Protein AF-A0A0W0Z5Z2-F1 (afdb_monomer_lite)

Organism: Legionella spiritensis (NCBI:txid452)

Radius of gyration: 22.14 Å; chains: 1; bounding box: 72×44×56 Å

Structure (mmCIF, N/CA/C/O backbone):
data_AF-A0A0W0Z5Z2-F1
#
_entry.id   AF-A0A0W0Z5Z2-F1
#
loop_
_atom_site.group_PDB
_atom_site.id
_atom_site.type_symbol
_atom_site.label_atom_id
_atom_site.label_alt_id
_atom_site.label_comp_id
_atom_site.label_asym_id
_atom_site.label_entity_id
_atom_site.label_seq_id
_atom_site.pdbx_PDB_ins_code
_atom_site.Cartn_x
_atom_site.Cartn_y
_atom_site.Cartn_z
_atom_site.occupancy
_atom_site.B_iso_or_equiv
_atom_site.auth_seq_id
_atom_site.auth_comp_id
_atom_site.auth_asym_id
_atom_site.auth_atom_id
_atom_site.pdbx_PDB_model_num
ATOM 1 N N . MET A 1 1 ? -42.311 22.779 35.260 1.00 51.25 1 MET A N 1
ATOM 2 C CA . MET A 1 1 ? -41.325 23.337 34.300 1.00 51.25 1 MET A CA 1
ATOM 3 C C . MET A 1 1 ? -39.870 23.034 34.714 1.00 51.25 1 MET A C 1
ATOM 5 O O . MET A 1 1 ? -39.097 23.950 34.944 1.00 51.25 1 MET A O 1
ATOM 9 N N . ARG A 1 2 ? -39.459 21.758 34.828 1.00 47.16 2 ARG A N 1
ATOM 10 C CA . ARG A 1 2 ? -38.057 21.383 35.156 1.00 47.16 2 ARG A CA 1
ATOM 11 C C . ARG A 1 2 ? -37.467 20.258 34.286 1.00 47.16 2 ARG A C 1
ATOM 13 O O . ARG A 1 2 ? -36.314 19.904 34.481 1.00 47.16 2 ARG A O 1
ATOM 20 N N . SER A 1 3 ? -38.206 19.722 33.308 1.00 50.38 3 SER A N 1
ATOM 21 C CA . SER A 1 3 ? -37.726 18.599 32.482 1.00 50.38 3 SER A CA 1
ATOM 22 C C . SER A 1 3 ? -37.096 18.996 31.142 1.00 50.38 3 SER A C 1
ATOM 24 O O . SER A 1 3 ? -36.376 18.187 30.572 1.00 50.38 3 SER A O 1
ATOM 26 N N . LYS A 1 4 ? -37.294 20.228 30.642 1.00 47.16 4 LYS A N 1
ATOM 27 C CA . LYS A 1 4 ? -36.753 20.636 29.328 1.00 47.16 4 LYS A CA 1
ATOM 28 C C . LYS A 1 4 ? -35.254 20.985 29.350 1.00 47.16 4 LYS A C 1
ATOM 30 O O . LYS A 1 4 ? -34.545 20.622 28.425 1.00 47.16 4 LYS A O 1
ATOM 35 N N . PHE A 1 5 ? -34.737 21.548 30.446 1.00 45.00 5 PHE A N 1
ATOM 36 C CA . PHE A 1 5 ? -33.317 21.935 30.557 1.00 45.00 5 PHE A CA 1
ATOM 37 C C . PHE A 1 5 ? -32.334 20.763 30.732 1.00 45.00 5 PHE A C 1
ATOM 39 O O . PHE A 1 5 ? -31.136 20.924 30.513 1.00 45.00 5 PHE A O 1
ATOM 46 N N . PHE A 1 6 ? -32.805 19.576 31.131 1.00 45.12 6 PHE A N 1
ATOM 47 C CA . PHE A 1 6 ? -31.920 18.429 31.380 1.00 45.12 6 PHE A CA 1
ATOM 48 C C . PHE A 1 6 ? -31.675 17.569 30.130 1.00 45.12 6 PHE A C 1
ATOM 50 O O . PHE A 1 6 ? -30.675 16.853 30.057 1.00 45.12 6 PHE A O 1
ATOM 57 N N . VAL A 1 7 ? -32.572 17.644 29.143 1.00 47.78 7 VAL A N 1
ATOM 58 C CA . VAL A 1 7 ? -32.454 16.915 27.871 1.00 47.78 7 VAL A CA 1
ATOM 59 C C . VAL A 1 7 ? -31.472 17.637 26.945 1.00 47.78 7 VAL A C 1
ATOM 61 O O . VAL A 1 7 ? -30.551 17.013 26.429 1.00 47.78 7 VAL A O 1
ATOM 64 N N . GLU A 1 8 ? -31.578 18.9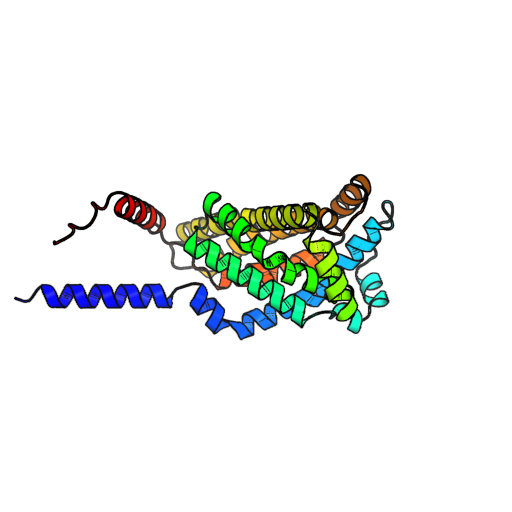62 26.844 1.00 43.50 8 GLU A N 1
ATOM 65 C CA . GLU A 1 8 ? -30.761 19.791 25.944 1.00 43.50 8 GLU A CA 1
ATOM 66 C C . GLU A 1 8 ? -29.258 19.762 26.293 1.00 43.50 8 GLU A C 1
ATOM 68 O O . GLU A 1 8 ? -28.400 19.739 25.409 1.00 43.50 8 GLU A O 1
ATOM 73 N N . ASN A 1 9 ? -28.930 19.631 27.584 1.00 44.56 9 ASN A N 1
ATOM 74 C CA . ASN A 1 9 ? -27.552 19.504 28.074 1.00 44.56 9 ASN A CA 1
ATOM 75 C C . ASN A 1 9 ? -26.955 18.094 27.897 1.00 44.56 9 ASN A C 1
ATOM 77 O O . ASN A 1 9 ? -25.737 17.928 27.951 1.00 44.56 9 ASN A O 1
ATOM 81 N N . LYS A 1 10 ? -27.781 17.052 27.710 1.00 47.09 10 LYS A N 1
ATOM 82 C CA . LYS A 1 10 ? -27.292 15.693 27.413 1.00 47.09 10 LYS A CA 1
ATOM 83 C C . LYS A 1 10 ? -26.980 15.532 25.930 1.00 47.09 10 LYS A C 1
ATOM 85 O O . LYS A 1 10 ? -25.956 14.927 25.615 1.00 47.09 10 LYS A O 1
ATOM 90 N N . THR A 1 11 ? -27.803 16.093 25.046 1.00 48.75 11 THR A N 1
ATOM 91 C CA . THR A 1 11 ? -27.620 15.998 23.589 1.00 48.75 11 THR A CA 1
ATOM 92 C C . THR A 1 11 ? -26.340 16.706 23.143 1.00 48.75 11 THR A C 1
ATOM 94 O O . THR A 1 11 ? -25.473 16.075 22.544 1.00 48.75 11 THR A O 1
ATOM 97 N N . THR A 1 12 ? -26.121 17.946 23.593 1.00 48.25 12 THR A N 1
ATOM 98 C CA . THR A 1 12 ? -24.900 18.724 23.289 1.00 48.25 12 THR A CA 1
ATOM 99 C C . THR A 1 12 ? -23.615 18.100 23.845 1.00 48.25 12 THR A C 1
ATOM 101 O O . THR A 1 12 ? -22.545 18.231 23.247 1.00 48.25 12 THR A O 1
ATOM 104 N N . ARG A 1 13 ? -23.682 17.379 24.975 1.00 45.94 13 ARG A N 1
ATOM 105 C CA . ARG A 1 13 ? -22.528 16.642 25.530 1.00 45.94 13 ARG A CA 1
ATOM 106 C C . ARG A 1 13 ? -22.236 15.355 24.755 1.00 45.94 13 ARG A C 1
ATOM 108 O O . ARG A 1 13 ? -21.067 15.009 24.589 1.00 45.94 13 ARG A O 1
ATOM 115 N N . LYS A 1 14 ? -23.276 14.662 24.275 1.00 47.34 14 LYS A N 1
ATOM 116 C CA . LYS A 1 14 ? -23.151 13.449 23.450 1.00 47.34 14 LYS A CA 1
ATOM 117 C C . LYS A 1 14 ? -22.581 13.790 22.070 1.00 47.34 14 LYS A C 1
ATOM 119 O O . LYS A 1 14 ? -21.623 13.141 21.657 1.00 47.34 14 LYS A O 1
ATOM 124 N N . GLU A 1 15 ? -23.070 14.854 21.431 1.00 48.50 15 GLU A N 1
ATOM 125 C CA . GLU A 1 15 ? -22.566 15.348 20.140 1.00 48.50 15 GLU A CA 1
ATOM 126 C C . GLU A 1 15 ? -21.110 15.810 20.231 1.00 48.50 15 GLU A C 1
ATOM 128 O O . GLU A 1 15 ? -20.282 15.334 19.457 1.00 48.50 15 GLU A O 1
ATOM 133 N N . LYS A 1 16 ? -20.742 16.603 21.251 1.00 45.03 16 LYS A N 1
ATOM 134 C CA . LYS A 1 16 ? -19.328 16.953 21.486 1.00 45.03 16 LYS A CA 1
ATOM 135 C C . LYS A 1 16 ? -18.444 15.723 21.713 1.00 45.03 16 LYS A C 1
ATOM 137 O O . LYS A 1 16 ? -17.316 15.702 21.232 1.00 45.03 16 LYS A O 1
ATOM 142 N N . SER A 1 17 ? -18.938 14.687 22.399 1.00 50.94 17 SER A N 1
ATOM 143 C CA . SER A 1 17 ? -18.170 13.451 22.627 1.00 50.94 17 SER A CA 1
ATOM 144 C C . SER A 1 17 ? -18.013 12.577 21.373 1.00 50.94 17 SER A C 1
ATOM 146 O O . SER A 1 17 ? -16.995 11.900 21.227 1.00 50.94 17 SER A O 1
ATOM 148 N N . LEU A 1 18 ? -18.985 12.615 20.455 1.00 50.50 18 LEU A N 1
ATOM 149 C CA . LEU A 1 18 ? -18.941 11.918 19.164 1.00 50.50 18 LEU A CA 1
ATOM 150 C C . LEU A 1 18 ? -18.010 12.641 18.183 1.00 50.50 18 LEU A C 1
ATOM 152 O O . LEU A 1 18 ? -17.177 12.007 17.531 1.00 50.50 18 LEU A O 1
ATOM 156 N N . GLU A 1 19 ? -18.069 13.972 18.148 1.00 49.91 19 GLU A N 1
ATOM 157 C CA . GLU A 1 19 ? -17.207 14.809 17.309 1.00 49.91 19 GLU A CA 1
ATOM 158 C C . GLU A 1 19 ? -15.729 14.730 17.749 1.00 49.91 19 GLU A C 1
ATOM 160 O O . GLU A 1 19 ? -14.801 14.688 16.929 1.00 49.91 19 GLU A O 1
ATOM 165 N N . GLU A 1 20 ? -15.498 14.617 19.062 1.00 51.03 20 GLU A N 1
ATOM 166 C CA . GLU A 1 20 ? -14.180 14.459 19.683 1.00 51.03 20 GLU A CA 1
ATOM 167 C C . GLU A 1 20 ? -13.545 13.077 19.456 1.00 51.03 20 GLU A C 1
ATOM 169 O O . GLU A 1 20 ? -12.317 12.952 19.486 1.00 51.03 20 GLU A O 1
ATOM 174 N N . GLN A 1 21 ? -14.344 12.058 19.123 1.00 59.47 21 GLN A N 1
ATOM 175 C CA . GLN A 1 21 ? -13.866 10.710 18.793 1.00 59.47 21 GLN A CA 1
ATOM 176 C C . GLN A 1 21 ? -13.749 10.427 17.290 1.00 59.47 21 GLN A C 1
ATOM 178 O O . GLN A 1 21 ? -13.326 9.325 16.920 1.00 59.47 21 GLN A O 1
ATOM 183 N N . SER A 1 22 ? -14.057 11.397 16.423 1.00 70.12 22 SER A N 1
ATOM 184 C CA . SER A 1 22 ? -13.999 11.181 14.977 1.00 70.12 22 SER A CA 1
ATOM 185 C C . SER A 1 22 ? -12.580 10.768 14.520 1.00 70.12 22 SER A C 1
ATOM 187 O O . SER A 1 22 ? -11.583 11.406 14.892 1.00 70.12 22 SER A O 1
ATOM 189 N N . PRO A 1 23 ? -12.442 9.720 13.680 1.00 69.94 23 PRO A N 1
ATOM 190 C CA . PRO A 1 23 ? -11.154 9.305 13.114 1.00 69.94 23 PRO A CA 1
ATOM 191 C C . PRO A 1 23 ? -10.419 10.445 12.389 1.00 69.94 23 PRO A C 1
ATOM 193 O O . PRO A 1 23 ? -9.191 10.483 12.376 1.00 69.94 23 PRO A O 1
ATOM 196 N N . TYR A 1 24 ? -11.170 11.414 11.851 1.00 71.88 24 TYR A N 1
ATOM 197 C CA . TYR A 1 24 ? -10.661 12.648 11.251 1.00 71.88 24 TYR A CA 1
ATOM 198 C C . TYR A 1 24 ? -9.857 13.501 12.240 1.00 71.88 24 TYR A C 1
ATOM 200 O O . TYR A 1 24 ? -8.715 13.880 11.959 1.00 71.88 24 TYR A O 1
ATOM 208 N N . ARG A 1 25 ? -10.426 13.791 13.418 1.00 75.38 25 ARG A N 1
ATOM 209 C CA . ARG A 1 25 ? -9.765 14.628 14.424 1.00 75.38 25 ARG A CA 1
ATOM 210 C C . ARG A 1 25 ? -8.505 13.941 14.940 1.00 75.38 25 ARG A C 1
ATOM 212 O O . ARG A 1 25 ? -7.469 14.597 15.015 1.00 75.38 25 ARG A O 1
ATOM 219 N N . LYS A 1 26 ? -8.554 12.623 15.184 1.00 77.25 26 LYS A N 1
ATOM 220 C CA . LYS A 1 26 ? -7.370 11.822 15.555 1.00 77.25 26 LYS A CA 1
ATOM 221 C C . LYS A 1 26 ? -6.299 11.809 14.462 1.00 77.25 26 LYS A C 1
ATOM 223 O O . LYS A 1 26 ? -5.113 11.925 14.769 1.00 77.25 26 LYS A O 1
ATOM 228 N N . PHE A 1 27 ? -6.693 11.727 13.191 1.00 78.88 27 PHE A N 1
ATOM 229 C CA . PHE A 1 27 ? -5.746 11.804 12.082 1.00 78.88 27 PHE A CA 1
ATOM 230 C C . PHE A 1 27 ? -5.055 13.173 12.026 1.00 78.88 27 PHE A C 1
ATOM 232 O O . PHE A 1 27 ? -3.837 13.235 11.860 1.00 78.88 27 PHE A O 1
ATOM 239 N N . ARG A 1 28 ? -5.807 14.267 12.214 1.00 81.69 28 ARG A N 1
ATOM 240 C CA . ARG A 1 28 ? -5.269 15.636 12.220 1.00 81.69 28 ARG A CA 1
ATOM 241 C C . ARG A 1 28 ? -4.355 15.892 13.419 1.00 81.69 28 ARG A C 1
ATOM 243 O O . ARG A 1 28 ? -3.274 16.447 13.241 1.00 81.69 28 ARG A O 1
ATOM 250 N N . THR A 1 29 ? -4.746 15.471 14.622 1.00 82.25 29 THR A N 1
ATOM 251 C CA . THR A 1 29 ? -3.916 15.642 15.829 1.00 82.25 29 THR A CA 1
ATOM 252 C C . THR A 1 29 ? -2.644 14.799 15.781 1.00 82.25 29 THR A C 1
ATOM 254 O O . THR A 1 29 ? -1.622 15.200 16.332 1.00 82.25 29 THR A O 1
ATOM 257 N N . ASN A 1 30 ? -2.664 13.674 15.062 1.00 82.88 30 ASN A N 1
ATOM 258 C CA . ASN A 1 30 ? -1.494 12.831 14.835 1.00 82.88 30 ASN A CA 1
ATOM 259 C C . ASN A 1 30 ? -0.804 13.085 13.484 1.00 82.88 30 ASN A C 1
ATOM 261 O O . ASN A 1 30 ? 0.027 12.272 13.086 1.00 82.88 30 ASN A O 1
ATOM 265 N N . LEU A 1 31 ? -1.081 14.192 12.780 1.00 85.25 31 LEU A N 1
ATOM 266 C CA . LEU A 1 31 ? -0.562 14.425 11.423 1.00 85.25 31 LEU A CA 1
ATOM 267 C C . LEU A 1 31 ? 0.966 14.314 11.344 1.00 85.25 31 LEU A C 1
ATOM 269 O O . LEU A 1 31 ? 1.484 13.711 10.407 1.00 85.25 31 LEU A O 1
ATOM 273 N N . LEU A 1 32 ? 1.687 14.832 12.342 1.00 87.25 32 LEU A N 1
ATOM 274 C CA . LEU A 1 32 ? 3.144 14.708 12.405 1.00 87.25 32 LEU A CA 1
ATOM 275 C C . LEU A 1 32 ? 3.580 13.239 12.496 1.00 87.25 32 LEU A C 1
ATOM 277 O O . LEU A 1 32 ? 4.400 12.792 11.699 1.00 87.25 32 LEU A O 1
ATOM 281 N N . LYS A 1 33 ? 2.983 12.465 13.412 1.00 86.69 33 LYS A N 1
ATOM 282 C CA . LYS A 1 33 ? 3.260 11.024 13.555 1.00 86.69 33 LYS A CA 1
ATOM 283 C C . LYS A 1 33 ? 2.918 10.270 12.271 1.00 86.69 33 LYS A C 1
ATOM 285 O O . LYS A 1 33 ? 3.703 9.443 11.816 1.00 86.69 33 LYS A O 1
ATOM 290 N N . ASN A 1 34 ? 1.787 10.607 11.655 1.00 84.94 34 ASN A N 1
ATOM 291 C CA . ASN A 1 34 ? 1.332 10.011 10.405 1.00 84.94 34 ASN A CA 1
ATOM 292 C C . ASN A 1 34 ? 2.288 10.324 9.251 1.00 84.94 34 ASN A C 1
ATOM 294 O O . ASN A 1 34 ? 2.556 9.461 8.419 1.00 84.94 34 ASN A O 1
ATOM 298 N N . THR A 1 35 ? 2.837 11.538 9.224 1.00 88.19 35 THR A N 1
ATOM 299 C CA . THR A 1 35 ? 3.826 11.971 8.233 1.00 88.19 35 THR A CA 1
ATOM 300 C C . THR A 1 35 ? 5.138 11.223 8.415 1.00 88.19 35 THR A C 1
ATOM 302 O O . THR A 1 35 ? 5.660 10.678 7.446 1.00 88.19 35 THR A O 1
ATOM 305 N N . VAL A 1 36 ? 5.640 11.118 9.649 1.00 89.50 36 VAL A N 1
ATOM 306 C CA . VAL A 1 36 ? 6.845 10.331 9.956 1.00 89.50 36 VAL A CA 1
ATOM 307 C C . VAL A 1 36 ? 6.653 8.879 9.520 1.00 89.50 36 VAL A C 1
ATOM 309 O O . VAL A 1 36 ? 7.489 8.344 8.796 1.00 89.50 36 VAL A O 1
ATOM 312 N N . LEU A 1 37 ? 5.521 8.266 9.871 1.00 87.44 37 LEU A N 1
ATOM 313 C CA . LEU A 1 37 ? 5.219 6.885 9.495 1.00 87.44 37 LEU A CA 1
ATOM 314 C C . LEU A 1 37 ? 5.034 6.709 7.978 1.00 87.44 37 LEU A C 1
ATOM 316 O O . LEU A 1 37 ? 5.345 5.657 7.433 1.00 87.44 37 LEU A O 1
ATOM 320 N N . ALA A 1 38 ? 4.573 7.736 7.263 1.00 88.00 38 ALA A N 1
ATOM 321 C CA . ALA A 1 38 ? 4.516 7.714 5.806 1.00 88.00 38 ALA A CA 1
ATOM 322 C C . ALA A 1 38 ? 5.916 7.799 5.170 1.00 88.00 38 ALA A C 1
ATOM 324 O O . ALA A 1 38 ? 6.201 7.055 4.224 1.00 88.00 38 ALA A O 1
ATOM 325 N N . ILE A 1 39 ? 6.802 8.645 5.707 1.00 90.62 39 ILE A N 1
ATOM 326 C CA . ILE A 1 39 ? 8.195 8.792 5.254 1.00 90.62 39 ILE A CA 1
ATOM 327 C C . ILE A 1 39 ? 8.970 7.485 5.446 1.00 90.62 39 ILE A C 1
ATOM 329 O O . ILE A 1 39 ? 9.718 7.083 4.552 1.00 90.62 39 ILE A O 1
ATOM 333 N N . THR A 1 40 ? 8.763 6.769 6.555 1.00 90.06 40 THR A N 1
ATOM 334 C CA . THR A 1 40 ? 9.442 5.482 6.790 1.00 90.06 40 THR A CA 1
ATOM 335 C C . THR A 1 40 ? 9.053 4.406 5.771 1.00 90.06 40 THR A C 1
ATOM 337 O O . THR A 1 40 ? 9.795 3.442 5.597 1.00 90.06 40 THR A O 1
ATOM 340 N N . THR A 1 41 ? 7.953 4.580 5.023 1.00 90.31 41 THR A N 1
ATOM 341 C CA . THR A 1 41 ? 7.590 3.662 3.927 1.00 90.31 41 THR A CA 1
ATOM 342 C C . THR A 1 41 ? 8.393 3.866 2.643 1.00 90.31 41 THR A C 1
ATOM 344 O O . THR A 1 41 ? 8.366 2.984 1.784 1.00 90.31 41 THR A O 1
ATOM 347 N N . VAL A 1 42 ? 9.097 4.994 2.486 1.00 90.81 42 VAL A N 1
ATOM 348 C CA . VAL A 1 42 ? 9.791 5.358 1.235 1.00 90.81 42 VAL A CA 1
ATOM 349 C C . VAL A 1 42 ? 10.860 4.326 0.850 1.00 90.81 42 VAL A C 1
ATOM 351 O O . VAL A 1 42 ? 10.784 3.809 -0.268 1.00 90.81 42 VAL A O 1
ATOM 354 N N . PRO A 1 43 ? 11.793 3.933 1.745 1.00 91.44 43 PRO A N 1
ATOM 355 C CA . PRO A 1 43 ? 12.801 2.919 1.429 1.00 91.44 43 PRO A CA 1
ATOM 356 C C . PRO A 1 43 ? 12.191 1.589 1.007 1.00 91.44 43 PRO A C 1
ATOM 358 O O . PRO A 1 43 ? 12.635 0.955 0.050 1.00 91.44 43 PRO A O 1
ATOM 361 N N . ALA A 1 44 ? 11.152 1.176 1.728 1.00 91.44 44 ALA A N 1
ATOM 362 C CA . ALA A 1 44 ? 10.505 -0.101 1.526 1.00 91.44 44 ALA A CA 1
ATOM 363 C C . ALA A 1 44 ? 9.796 -0.136 0.162 1.00 91.44 44 ALA A C 1
ATOM 365 O O . ALA A 1 44 ? 10.028 -1.028 -0.652 1.00 91.44 44 ALA A O 1
ATOM 366 N N . GLU A 1 45 ? 9.003 0.887 -0.150 1.00 87.44 45 GLU A N 1
ATOM 367 C CA . GLU A 1 45 ? 8.307 0.980 -1.431 1.00 87.44 45 GLU A CA 1
ATOM 368 C C . GLU A 1 45 ? 9.287 1.059 -2.616 1.00 87.44 45 GLU A C 1
ATOM 370 O O . GLU A 1 45 ? 9.123 0.308 -3.585 1.00 87.44 45 GLU A O 1
ATOM 375 N N . GLY A 1 46 ? 10.340 1.877 -2.510 1.00 86.88 46 GLY A N 1
ATOM 376 C CA . GLY A 1 46 ? 11.386 1.984 -3.530 1.00 86.88 46 GLY A CA 1
ATOM 377 C C . GLY A 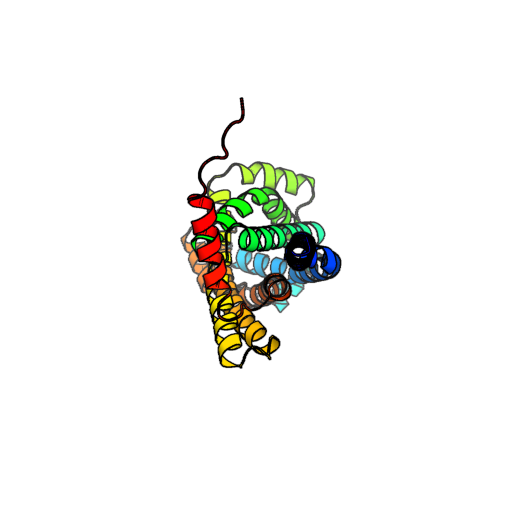1 46 ? 12.150 0.674 -3.752 1.00 86.88 46 GLY A C 1
ATOM 378 O O . GLY A 1 46 ? 12.457 0.318 -4.892 1.00 86.88 46 GLY A O 1
ATOM 379 N N . MET A 1 47 ? 12.425 -0.083 -2.688 1.00 90.50 47 MET A N 1
ATOM 380 C CA . MET A 1 47 ? 13.055 -1.403 -2.780 1.00 90.50 47 MET A CA 1
ATOM 381 C C . MET A 1 47 ? 12.130 -2.434 -3.439 1.00 90.50 47 MET A C 1
ATOM 383 O O . MET A 1 47 ? 12.568 -3.163 -4.329 1.00 90.50 47 MET A O 1
ATOM 387 N N . ALA A 1 48 ? 10.849 -2.468 -3.055 1.00 89.75 48 ALA A N 1
ATOM 388 C CA . ALA A 1 48 ? 9.867 -3.367 -3.658 1.00 89.75 48 ALA A CA 1
ATOM 389 C C . ALA A 1 48 ? 9.727 -3.122 -5.166 1.00 89.75 48 ALA A C 1
ATOM 391 O O . ALA A 1 48 ? 9.763 -4.073 -5.943 1.00 89.75 48 ALA A O 1
ATOM 392 N N . LEU A 1 49 ? 9.588 -1.857 -5.582 1.00 87.19 49 LEU A N 1
ATOM 393 C CA . LEU A 1 49 ? 9.412 -1.503 -6.992 1.00 87.19 49 LEU A CA 1
ATOM 394 C C . LEU A 1 49 ? 10.597 -1.954 -7.845 1.00 87.19 49 LEU A C 1
ATOM 396 O O . LEU A 1 49 ? 10.390 -2.575 -8.879 1.00 87.19 49 LEU A O 1
ATOM 400 N N . ARG A 1 50 ? 11.832 -1.713 -7.399 1.00 87.56 50 ARG A N 1
ATOM 401 C CA . ARG A 1 50 ? 13.025 -2.085 -8.173 1.00 87.56 50 ARG A CA 1
ATOM 402 C C . ARG A 1 50 ? 13.181 -3.588 -8.351 1.00 87.56 50 ARG A C 1
ATOM 404 O O . ARG A 1 50 ? 13.515 -4.032 -9.443 1.00 87.56 50 ARG A O 1
ATOM 411 N N . ARG A 1 51 ? 12.896 -4.375 -7.310 1.00 90.88 51 ARG A N 1
ATOM 412 C CA . ARG A 1 51 ? 12.921 -5.841 -7.425 1.00 90.88 51 ARG A CA 1
ATOM 413 C C . ARG A 1 51 ? 11.811 -6.351 -8.341 1.00 90.88 51 ARG A C 1
ATOM 415 O O . ARG A 1 51 ? 12.050 -7.274 -9.107 1.00 90.88 51 ARG A O 1
ATOM 422 N N . ILE A 1 52 ? 10.623 -5.745 -8.288 1.00 89.50 52 ILE A N 1
ATOM 423 C CA . ILE A 1 52 ? 9.517 -6.085 -9.194 1.00 89.50 52 ILE A CA 1
ATOM 424 C C . ILE A 1 52 ? 9.890 -5.770 -10.645 1.00 89.50 52 ILE A C 1
ATOM 426 O O . ILE A 1 52 ? 9.773 -6.650 -11.490 1.00 89.50 52 ILE A O 1
ATOM 430 N N . PHE A 1 53 ? 10.377 -4.558 -10.928 1.00 87.88 53 PHE A N 1
ATOM 431 C CA . PHE A 1 53 ? 10.783 -4.168 -12.280 1.00 87.88 53 PHE A CA 1
ATOM 432 C C . PHE A 1 53 ? 11.888 -5.063 -12.831 1.00 87.88 53 PHE A C 1
ATOM 434 O O . PHE A 1 53 ? 11.756 -5.545 -13.949 1.00 87.88 53 PHE A O 1
ATOM 441 N N . TYR A 1 54 ? 12.892 -5.398 -12.017 1.00 89.56 54 TYR A N 1
ATOM 442 C CA . TYR A 1 54 ? 13.943 -6.323 -12.432 1.00 89.56 54 TYR A CA 1
ATOM 443 C C . TYR A 1 54 ? 13.385 -7.667 -12.925 1.00 89.56 54 TYR A C 1
ATOM 445 O O . TYR A 1 54 ? 13.793 -8.150 -13.978 1.00 89.56 54 TYR A O 1
ATOM 453 N N . VAL A 1 55 ? 12.438 -8.265 -12.192 1.00 90.62 55 VAL A N 1
ATOM 454 C CA . VAL A 1 55 ? 11.843 -9.559 -12.572 1.00 90.62 55 VAL A CA 1
ATOM 455 C C . VAL A 1 55 ? 10.924 -9.421 -13.789 1.00 90.62 55 VAL A C 1
ATOM 457 O O . VAL A 1 55 ? 10.851 -10.329 -14.609 1.00 90.62 55 VAL A O 1
ATOM 460 N N . LEU A 1 56 ? 10.242 -8.285 -13.949 1.00 88.12 56 LEU A N 1
ATOM 461 C CA . LEU A 1 56 ? 9.413 -8.025 -15.132 1.00 88.12 56 LEU A CA 1
ATOM 462 C C . LEU A 1 56 ? 10.245 -7.878 -16.412 1.00 88.12 56 LEU A C 1
ATOM 464 O O . LEU A 1 56 ? 9.821 -8.350 -17.470 1.00 88.12 56 LEU A O 1
ATOM 468 N N . GLU A 1 57 ? 11.419 -7.257 -16.299 1.00 89.00 57 GLU A N 1
ATOM 469 C CA . GLU A 1 57 ? 12.411 -7.117 -17.370 1.00 89.00 57 GLU A CA 1
ATOM 470 C C . GLU A 1 57 ? 13.129 -8.447 -17.665 1.00 89.00 57 GLU A C 1
ATOM 472 O O . GLU A 1 57 ? 13.511 -8.705 -18.805 1.00 89.00 57 GLU A O 1
ATOM 477 N N . HIS A 1 58 ? 13.247 -9.329 -16.664 1.00 90.38 58 HIS A N 1
ATOM 478 C CA . HIS A 1 58 ? 13.941 -10.617 -16.756 1.00 90.38 58 HIS A CA 1
ATOM 479 C C . HIS A 1 58 ? 13.044 -11.766 -16.247 1.00 90.38 58 HIS A C 1
ATOM 481 O O . HIS A 1 58 ? 13.297 -12.319 -15.177 1.00 90.38 58 HIS A O 1
ATOM 487 N N . PRO A 1 59 ? 12.009 -12.185 -17.003 1.00 77.88 59 PRO A N 1
ATOM 488 C CA . PRO A 1 59 ? 10.922 -13.051 -16.516 1.00 77.88 59 PRO A CA 1
ATOM 489 C C . PRO A 1 59 ? 11.338 -14.445 -16.021 1.00 77.88 59 PRO A C 1
ATOM 491 O O . PRO A 1 59 ? 10.550 -15.114 -15.361 1.00 77.88 59 PRO A O 1
ATOM 494 N N . LYS A 1 60 ? 12.569 -14.890 -16.296 1.00 85.69 60 LYS A N 1
ATOM 495 C CA . LYS A 1 60 ? 13.131 -16.167 -15.815 1.00 85.69 60 LYS A CA 1
ATOM 496 C C . LYS A 1 60 ? 14.191 -15.999 -14.721 1.00 85.69 60 LYS A C 1
ATOM 498 O O . LYS A 1 60 ? 14.709 -16.995 -14.224 1.00 85.69 60 LYS A O 1
ATOM 503 N N . ALA A 1 61 ? 14.551 -14.765 -14.380 1.00 86.81 61 ALA A N 1
ATOM 504 C CA . ALA A 1 61 ? 15.542 -14.487 -13.356 1.00 86.81 61 ALA A CA 1
ATOM 505 C C . ALA A 1 61 ? 14.905 -14.533 -11.965 1.00 86.81 61 ALA A C 1
ATOM 507 O O . ALA A 1 61 ? 13.760 -14.127 -11.777 1.00 86.81 61 ALA A O 1
ATOM 508 N N . VAL A 1 62 ? 15.687 -14.995 -10.991 1.00 87.69 62 VAL A N 1
ATOM 509 C CA . VAL A 1 62 ? 15.346 -14.921 -9.567 1.00 87.69 62 VAL A CA 1
ATOM 510 C C . VAL A 1 62 ? 15.452 -13.459 -9.112 1.00 87.69 62 VAL A C 1
ATOM 512 O O . VAL A 1 62 ? 16.319 -12.730 -9.610 1.00 87.69 62 VAL A O 1
ATOM 515 N N . PRO A 1 63 ? 14.632 -12.984 -8.155 1.00 87.06 63 PRO A N 1
ATOM 516 C CA . PRO A 1 63 ? 14.667 -11.588 -7.762 1.00 87.06 63 PRO A CA 1
ATOM 517 C C . PRO A 1 63 ? 16.002 -11.260 -7.094 1.00 87.06 63 PRO A C 1
ATOM 519 O O . PRO A 1 63 ? 16.383 -11.910 -6.117 1.00 87.06 63 PRO A O 1
ATOM 522 N N . VAL A 1 64 ? 16.674 -10.203 -7.561 1.00 89.88 64 VAL A N 1
ATOM 523 C CA . VAL A 1 64 ? 17.972 -9.749 -7.026 1.00 89.88 64 VAL A CA 1
ATOM 524 C C . VAL A 1 64 ? 17.937 -9.703 -5.496 1.00 89.88 64 VAL A C 1
ATOM 526 O O . VAL A 1 64 ? 16.975 -9.162 -4.943 1.00 89.88 64 VAL A O 1
ATOM 529 N N . PRO A 1 65 ? 18.940 -10.232 -4.773 1.00 92.94 65 PRO A N 1
ATOM 530 C CA . PRO A 1 65 ? 18.981 -10.146 -3.316 1.00 92.94 65 PRO A CA 1
ATOM 531 C C . PRO A 1 65 ? 18.822 -8.705 -2.809 1.00 92.94 65 PRO A C 1
ATOM 533 O O . PRO A 1 65 ? 19.287 -7.753 -3.441 1.00 92.94 65 PRO A O 1
ATOM 536 N N . TYR A 1 66 ? 18.196 -8.521 -1.643 1.00 90.38 66 TYR A N 1
ATOM 537 C CA . TYR A 1 66 ? 17.936 -7.183 -1.089 1.00 90.38 66 TYR A CA 1
ATOM 538 C C . TYR A 1 66 ? 19.212 -6.356 -0.904 1.00 90.38 66 TYR A C 1
ATOM 540 O O . TYR A 1 66 ? 19.242 -5.184 -1.270 1.00 90.38 66 TYR A O 1
ATOM 548 N N . LEU A 1 67 ? 20.286 -6.977 -0.405 1.00 90.94 67 LEU A N 1
ATOM 549 C CA . LEU A 1 67 ? 21.580 -6.316 -0.223 1.00 90.94 67 LEU A CA 1
ATOM 550 C C . LEU A 1 67 ? 22.221 -5.910 -1.554 1.00 90.94 67 LEU A C 1
ATOM 552 O O . LEU A 1 67 ? 22.797 -4.830 -1.645 1.00 90.94 67 LEU A O 1
ATOM 556 N N . ALA A 1 68 ? 22.099 -6.741 -2.592 1.00 91.69 68 ALA A N 1
ATOM 557 C CA . ALA A 1 68 ? 22.591 -6.405 -3.926 1.00 91.69 68 ALA A CA 1
ATOM 558 C C . ALA A 1 68 ? 21.788 -5.238 -4.521 1.00 91.69 68 ALA A C 1
ATOM 560 O O . ALA A 1 68 ? 22.377 -4.261 -4.972 1.00 91.69 68 ALA A O 1
ATOM 561 N N . THR A 1 69 ? 20.458 -5.275 -4.391 1.00 89.69 69 THR A N 1
ATOM 562 C CA . THR A 1 69 ? 19.581 -4.163 -4.793 1.00 89.69 69 THR A CA 1
ATOM 563 C C . THR A 1 69 ? 19.973 -2.871 -4.073 1.00 89.69 69 THR A C 1
ATOM 565 O O . THR A 1 69 ? 20.101 -1.832 -4.712 1.00 89.69 69 THR A O 1
ATOM 568 N N . LEU A 1 70 ? 20.207 -2.932 -2.755 1.00 90.06 70 LEU A N 1
ATOM 569 C CA . LEU A 1 70 ? 20.605 -1.785 -1.937 1.00 90.06 70 LEU A CA 1
ATOM 570 C C . LEU A 1 70 ? 21.949 -1.187 -2.387 1.00 90.06 70 LEU A C 1
ATOM 572 O O . LEU A 1 70 ? 22.072 0.036 -2.463 1.00 90.06 70 LEU A O 1
ATOM 576 N N . LYS A 1 71 ? 22.929 -2.035 -2.724 1.00 90.81 71 LYS A N 1
ATOM 577 C CA . LYS A 1 71 ? 24.233 -1.604 -3.252 1.00 90.81 71 LYS A CA 1
ATOM 578 C C . LYS A 1 71 ? 24.099 -0.893 -4.598 1.00 90.81 71 LYS A C 1
ATOM 580 O O . LYS A 1 71 ? 24.726 0.143 -4.785 1.00 90.81 71 LYS A O 1
ATOM 585 N N . THR A 1 72 ? 23.261 -1.401 -5.502 1.00 88.62 72 THR A N 1
ATOM 586 C CA . THR A 1 72 ? 23.055 -0.799 -6.830 1.00 88.62 72 THR A CA 1
ATOM 587 C C . THR A 1 72 ? 22.409 0.586 -6.752 1.00 88.62 72 THR A C 1
ATOM 589 O O . THR A 1 72 ? 22.745 1.472 -7.530 1.00 88.62 72 THR A O 1
ATOM 592 N N . ILE A 1 73 ? 21.470 0.790 -5.826 1.00 85.75 73 ILE A N 1
ATOM 593 C CA . ILE A 1 73 ? 20.650 2.016 -5.776 1.00 85.75 73 ILE A CA 1
ATOM 594 C C . ILE A 1 73 ? 21.262 3.102 -4.890 1.00 85.75 73 ILE A C 1
ATOM 596 O O . ILE A 1 73 ? 20.998 4.292 -5.082 1.00 85.75 73 ILE A O 1
ATOM 600 N N . GLY A 1 74 ? 22.025 2.682 -3.879 1.00 87.50 74 GLY A N 1
ATOM 601 C CA . GLY A 1 74 ? 22.552 3.532 -2.823 1.00 87.50 74 GLY A CA 1
ATOM 602 C C . GLY A 1 74 ? 21.483 4.236 -1.961 1.00 87.50 74 GLY A C 1
ATOM 603 O O . GLY A 1 74 ? 20.277 4.168 -2.220 1.00 87.50 74 GLY A O 1
ATOM 604 N N . PRO A 1 75 ? 21.914 4.977 -0.924 1.00 85.31 75 PRO A N 1
ATOM 605 C CA . PRO A 1 75 ? 21.008 5.695 -0.023 1.00 85.31 75 PRO A CA 1
ATOM 606 C C . PRO A 1 75 ? 20.150 6.752 -0.735 1.00 85.31 75 PRO A C 1
ATOM 608 O O . PRO A 1 75 ? 18.958 6.867 -0.465 1.00 85.31 75 PRO A O 1
ATOM 611 N N . LYS A 1 76 ? 20.722 7.490 -1.699 1.00 84.94 76 LYS A N 1
ATOM 612 C CA . LYS A 1 76 ? 19.986 8.513 -2.465 1.00 84.94 76 LYS A CA 1
ATOM 613 C C . LYS A 1 76 ? 18.835 7.909 -3.273 1.00 84.94 76 LYS A C 1
ATOM 615 O O . LYS A 1 76 ? 17.736 8.454 -3.270 1.00 84.94 76 LYS A O 1
ATOM 620 N N . GLY A 1 77 ? 19.065 6.769 -3.929 1.00 83.38 77 GLY A N 1
ATOM 621 C CA . GLY A 1 77 ? 18.021 6.065 -4.669 1.00 83.38 77 GLY A CA 1
ATOM 622 C C . GLY A 1 77 ? 16.968 5.442 -3.752 1.00 83.38 77 GLY A C 1
ATOM 623 O O . GLY A 1 77 ? 15.793 5.380 -4.121 1.00 83.38 77 GLY A O 1
ATOM 624 N N . LEU A 1 78 ? 17.363 4.988 -2.561 1.00 85.69 78 LEU A N 1
ATOM 625 C CA . LEU A 1 78 ? 16.458 4.388 -1.580 1.00 85.69 78 LEU A CA 1
ATOM 626 C C . LEU A 1 78 ? 15.429 5.395 -1.038 1.00 85.69 78 LEU A C 1
ATOM 628 O O . LEU A 1 78 ? 14.264 5.046 -0.882 1.00 85.69 78 LEU A O 1
ATOM 632 N N . PHE A 1 79 ? 15.835 6.646 -0.820 1.00 88.88 79 PHE A N 1
ATOM 633 C CA . PHE A 1 79 ? 14.968 7.714 -0.308 1.00 88.88 79 PHE A CA 1
ATOM 634 C C . PHE A 1 79 ? 14.392 8.619 -1.409 1.00 88.88 79 PHE A C 1
ATOM 636 O O . PHE A 1 79 ? 14.103 9.788 -1.162 1.00 88.88 79 PHE A O 1
ATOM 643 N N . SER A 1 80 ? 14.215 8.114 -2.634 1.00 88.56 80 SER A N 1
ATOM 644 C CA . SER A 1 80 ? 13.676 8.925 -3.732 1.00 88.56 80 SER A CA 1
ATOM 645 C C . SER A 1 80 ? 12.185 9.227 -3.551 1.00 88.56 80 SER A C 1
ATOM 647 O O . SER A 1 80 ? 11.388 8.354 -3.219 1.00 88.56 80 SER A O 1
ATOM 649 N N . GLY A 1 81 ? 11.787 10.473 -3.819 1.00 88.12 81 GLY A N 1
ATOM 650 C CA . GLY A 1 81 ? 10.385 10.908 -3.787 1.00 88.12 81 GLY A CA 1
ATOM 651 C C . GLY A 1 81 ? 9.690 10.888 -2.413 1.00 88.12 81 GLY A C 1
ATOM 652 O O . GLY A 1 81 ? 8.509 10.524 -2.365 1.00 88.12 81 GLY A O 1
ATOM 653 N N . PRO A 1 82 ? 10.340 11.302 -1.305 1.00 92.31 82 PRO A N 1
ATOM 654 C CA . PRO A 1 82 ? 9.776 11.143 0.032 1.00 92.31 82 PRO A CA 1
ATOM 655 C C . PRO A 1 82 ? 8.531 12.009 0.244 1.00 92.31 82 PRO A C 1
ATOM 657 O O . PRO A 1 82 ? 7.548 11.546 0.818 1.00 92.31 82 PRO A O 1
ATOM 660 N N . LEU A 1 83 ? 8.527 13.232 -0.295 1.00 91.81 83 LEU A N 1
ATOM 661 C CA . LEU A 1 83 ? 7.389 14.151 -0.212 1.00 91.81 83 LEU A CA 1
ATOM 662 C C . LEU A 1 83 ? 6.163 13.603 -0.947 1.00 91.81 83 LEU A C 1
ATOM 664 O O . LEU A 1 83 ? 5.091 13.481 -0.364 1.00 91.81 83 LEU A O 1
ATOM 668 N N . SER A 1 84 ? 6.330 13.198 -2.208 1.00 91.56 84 SER A N 1
ATOM 669 C CA . SER A 1 84 ? 5.245 12.640 -3.021 1.00 91.56 84 SER A CA 1
ATOM 670 C C . SER A 1 84 ? 4.694 11.334 -2.453 1.00 91.56 84 SER A C 1
ATOM 672 O O . SER A 1 84 ? 3.492 11.089 -2.514 1.00 91.56 84 SER A O 1
ATOM 674 N N . ARG A 1 85 ? 5.558 10.494 -1.869 1.00 89.75 85 ARG A N 1
ATOM 675 C CA . ARG A 1 85 ? 5.130 9.271 -1.185 1.00 89.75 85 ARG A CA 1
ATOM 676 C C . ARG A 1 85 ? 4.345 9.581 0.079 1.00 89.75 85 ARG A C 1
ATOM 678 O O . ARG A 1 85 ? 3.298 8.981 0.295 1.00 89.75 85 ARG A O 1
ATOM 685 N N . SER A 1 86 ? 4.829 10.527 0.875 1.00 91.25 86 SER A N 1
ATOM 686 C CA . SER A 1 86 ? 4.149 10.940 2.099 1.00 91.25 86 SER A CA 1
ATOM 687 C C . SER A 1 86 ? 2.776 11.515 1.789 1.00 91.25 86 SER A C 1
ATOM 689 O O . SER A 1 86 ? 1.797 11.072 2.378 1.00 91.25 86 SER A O 1
ATOM 691 N N . ALA A 1 87 ? 2.684 12.400 0.793 1.00 91.44 87 ALA A N 1
ATOM 692 C CA . ALA A 1 87 ? 1.414 12.929 0.308 1.00 91.44 87 ALA A CA 1
ATOM 693 C C . ALA A 1 87 ? 0.455 11.800 -0.097 1.00 91.44 87 ALA A C 1
ATOM 695 O O . ALA A 1 87 ? -0.656 11.732 0.416 1.00 91.44 87 ALA A O 1
ATOM 696 N N . TYR A 1 88 ? 0.904 10.853 -0.928 1.00 90.81 88 TYR A N 1
ATOM 697 C CA . TYR A 1 88 ? 0.070 9.722 -1.340 1.00 90.81 88 TYR A CA 1
ATOM 698 C C . TYR A 1 88 ? -0.415 8.866 -0.158 1.00 90.81 88 TYR A C 1
ATOM 700 O O . TYR A 1 88 ? -1.605 8.559 -0.074 1.00 90.81 88 TYR A O 1
ATOM 708 N N . CYS A 1 89 ? 0.474 8.499 0.768 1.00 89.31 89 CYS A N 1
ATOM 709 C CA . CYS A 1 89 ? 0.108 7.711 1.946 1.00 89.31 89 CYS A CA 1
ATOM 710 C C . CYS A 1 89 ? -0.882 8.459 2.844 1.00 89.31 89 CYS A C 1
ATOM 712 O O . CYS A 1 89 ? -1.867 7.874 3.288 1.00 89.31 89 CYS A O 1
ATOM 714 N N . LEU A 1 90 ? -0.640 9.746 3.100 1.00 89.94 90 LEU A N 1
ATOM 715 C CA . LEU A 1 90 ? -1.508 10.565 3.940 1.00 89.94 90 LEU A CA 1
ATOM 716 C C . LEU A 1 90 ? -2.887 10.727 3.304 1.00 89.94 90 LEU A C 1
ATOM 718 O O . LEU A 1 90 ? -3.879 10.436 3.965 1.00 89.94 90 LEU A O 1
ATOM 722 N N . THR A 1 91 ? -2.962 11.103 2.024 1.00 90.88 91 THR A N 1
ATOM 723 C CA . THR A 1 91 ? -4.234 11.241 1.304 1.00 90.88 91 THR A CA 1
ATOM 724 C C . THR A 1 91 ? -4.975 9.905 1.220 1.00 90.88 91 THR A C 1
ATOM 726 O O . THR A 1 91 ? -6.176 9.851 1.467 1.00 90.88 91 THR A O 1
ATOM 729 N N . GLY A 1 92 ? -4.273 8.806 0.928 1.00 89.19 92 GLY A N 1
ATOM 730 C CA . GLY A 1 92 ? -4.877 7.476 0.838 1.00 89.19 92 GLY A CA 1
ATOM 731 C C . GLY A 1 92 ? -5.417 6.965 2.176 1.00 89.19 92 GLY A C 1
ATOM 732 O O . GLY A 1 92 ? -6.522 6.420 2.224 1.00 89.19 92 GLY A O 1
ATOM 733 N N . ASN A 1 93 ? -4.676 7.165 3.268 1.00 87.75 93 ASN A N 1
ATOM 734 C CA . ASN A 1 93 ? -5.116 6.770 4.608 1.00 87.75 93 ASN A CA 1
ATOM 735 C C . ASN A 1 93 ? -6.235 7.670 5.119 1.00 87.75 93 ASN A C 1
ATOM 737 O O . ASN A 1 93 ? -7.197 7.164 5.687 1.00 87.75 93 ASN A O 1
ATOM 741 N N . PHE A 1 94 ? -6.154 8.972 4.852 1.00 87.62 94 PHE A N 1
ATOM 742 C CA . PHE A 1 94 ? -7.231 9.910 5.132 1.00 87.62 94 PHE A CA 1
ATOM 743 C C . PHE A 1 94 ? -8.527 9.491 4.435 1.00 87.62 94 PHE A C 1
ATOM 745 O O . PHE A 1 94 ? -9.543 9.310 5.099 1.00 87.62 94 PHE A O 1
ATOM 752 N N . ALA A 1 95 ? -8.472 9.233 3.125 1.00 88.12 95 ALA A N 1
ATOM 753 C CA . ALA A 1 95 ? -9.619 8.768 2.351 1.00 88.12 95 ALA A CA 1
ATOM 754 C C . ALA A 1 95 ? -10.161 7.423 2.861 1.00 88.12 95 ALA A C 1
ATOM 756 O O . ALA A 1 95 ? -11.367 7.206 2.861 1.00 88.12 95 ALA A O 1
ATOM 757 N N . THR A 1 96 ? -9.287 6.530 3.338 1.00 88.25 96 THR A N 1
ATOM 758 C CA . THR A 1 96 ? -9.705 5.247 3.928 1.00 88.25 96 THR A CA 1
ATOM 759 C C . THR A 1 96 ? -10.418 5.451 5.263 1.00 88.25 96 THR A C 1
ATOM 761 O O . THR A 1 96 ? -11.487 4.892 5.470 1.00 88.25 96 THR A O 1
ATOM 764 N N . LEU A 1 97 ? -9.869 6.273 6.160 1.00 86.00 97 LEU A N 1
ATOM 765 C CA . LEU A 1 97 ? -10.493 6.582 7.449 1.00 86.00 97 LEU A CA 1
ATOM 766 C C . LEU A 1 97 ? -11.827 7.309 7.273 1.00 86.00 97 LEU A C 1
ATOM 768 O O . LEU A 1 97 ? -12.792 6.991 7.965 1.00 86.00 97 LEU A O 1
ATOM 772 N N . GLN A 1 98 ? -11.882 8.258 6.337 1.00 82.62 98 GLN A N 1
ATOM 773 C CA . GLN A 1 98 ? -13.104 8.965 5.982 1.00 82.62 98 GLN A CA 1
ATOM 774 C C . GLN A 1 98 ? -14.138 7.990 5.413 1.00 82.62 98 GLN A C 1
ATOM 776 O O . GLN A 1 98 ? -15.263 7.956 5.894 1.00 82.62 98 GLN A O 1
ATOM 781 N N . GLY A 1 99 ? -13.747 7.142 4.463 1.00 83.56 99 GLY A N 1
ATOM 782 C CA . GLY A 1 99 ? -14.640 6.143 3.884 1.00 83.56 99 GLY A CA 1
ATOM 783 C C . GLY A 1 99 ? -15.176 5.147 4.913 1.00 83.56 99 GLY A C 1
ATOM 784 O O . GLY A 1 99 ? -16.377 4.929 4.964 1.00 83.56 99 GLY A O 1
ATOM 785 N N . ILE A 1 100 ? -14.332 4.635 5.814 1.00 83.19 100 ILE A N 1
ATOM 786 C CA . ILE A 1 100 ? -14.771 3.756 6.914 1.00 83.19 100 ILE A CA 1
ATOM 787 C C . ILE A 1 100 ? -15.786 4.458 7.821 1.00 83.19 100 ILE A C 1
ATOM 789 O O . ILE A 1 100 ? -16.730 3.833 8.298 1.00 83.19 100 ILE A O 1
ATOM 793 N N . HIS A 1 101 ? -15.574 5.746 8.091 1.00 81.69 101 HIS A N 1
ATOM 794 C CA . HIS A 1 101 ? -16.464 6.526 8.940 1.00 81.69 101 HIS A CA 1
ATOM 795 C C . HIS A 1 101 ? -17.819 6.798 8.274 1.00 81.69 101 HIS A C 1
ATOM 797 O O . HIS A 1 101 ? -18.841 6.653 8.932 1.00 81.69 101 HIS A O 1
ATOM 803 N N . TYR A 1 102 ? -17.822 7.188 6.995 1.00 80.69 102 TYR A N 1
ATOM 804 C CA . TYR A 1 102 ? -19.036 7.578 6.269 1.00 80.69 102 TYR A CA 1
ATOM 805 C C . TYR A 1 102 ? -19.796 6.400 5.658 1.00 80.69 102 TYR A C 1
ATOM 807 O O . TYR A 1 102 ? -21.019 6.389 5.684 1.00 80.69 102 TYR A O 1
ATOM 815 N N . PHE A 1 103 ? -19.091 5.427 5.083 1.00 83.12 103 PHE A N 1
ATOM 816 C CA . PHE A 1 103 ? -19.699 4.310 4.356 1.00 83.12 103 PHE A CA 1
ATOM 817 C C . PHE A 1 103 ? -19.756 3.017 5.166 1.00 83.12 103 PHE A C 1
ATOM 819 O O . PHE A 1 103 ? -20.441 2.086 4.761 1.00 83.12 103 PHE A O 1
ATOM 826 N N . GLY A 1 104 ? -19.042 2.947 6.291 1.00 78.50 104 GLY A N 1
ATOM 827 C CA . GLY A 1 104 ? -18.982 1.761 7.133 1.00 78.50 104 GLY A CA 1
ATOM 828 C C . GLY A 1 104 ? -17.769 0.872 6.860 1.00 78.50 104 GLY A C 1
ATOM 829 O O . GLY A 1 104 ? -16.982 1.068 5.931 1.00 78.50 104 GLY A O 1
ATOM 830 N N . SER A 1 105 ? -17.585 -0.102 7.751 1.00 76.12 105 SER A N 1
ATOM 831 C CA . SER A 1 105 ? -16.457 -1.040 7.739 1.00 76.12 105 SER A CA 1
ATOM 832 C C . SER A 1 105 ? -16.775 -2.395 7.101 1.00 76.12 105 SER A C 1
ATOM 834 O O . SER A 1 105 ? -15.936 -3.297 7.136 1.00 76.12 105 SER A O 1
ATOM 836 N N . ASP A 1 106 ? -17.987 -2.556 6.584 1.00 79.06 106 ASP A N 1
ATOM 837 C CA . ASP A 1 106 ? -18.470 -3.747 5.897 1.00 79.06 106 ASP A CA 1
ATOM 838 C C . ASP A 1 106 ? -18.015 -3.765 4.423 1.00 79.06 106 ASP A C 1
ATOM 840 O O . ASP A 1 106 ? -17.353 -2.847 3.933 1.00 79.06 106 ASP A O 1
ATOM 844 N N . TYR A 1 107 ? -18.352 -4.824 3.686 1.00 78.81 107 TYR A N 1
ATOM 845 C CA . TYR A 1 107 ? -17.935 -4.950 2.287 1.00 78.81 107 TYR A CA 1
ATOM 846 C C . TYR A 1 107 ? -18.520 -3.852 1.386 1.00 78.81 107 TYR A C 1
ATOM 848 O O . TYR A 1 107 ? -17.804 -3.356 0.509 1.00 78.81 107 TYR A O 1
ATOM 856 N N . LYS A 1 108 ? -19.773 -3.427 1.612 1.00 85.56 108 LYS A N 1
ATOM 857 C CA . LYS A 1 108 ? -20.398 -2.339 0.843 1.00 85.56 108 LYS A CA 1
ATOM 858 C C . LYS A 1 108 ? -19.686 -1.015 1.123 1.00 85.56 108 LYS A C 1
ATOM 860 O O . LYS A 1 108 ? -19.292 -0.325 0.177 1.00 85.56 108 LYS A O 1
ATOM 865 N N . GLY A 1 109 ? -19.424 -0.703 2.392 1.00 86.25 109 GLY A N 1
ATOM 866 C CA . GLY A 1 109 ? -18.679 0.488 2.786 1.00 86.25 109 GLY A CA 1
ATOM 867 C C . GLY A 1 109 ? -17.250 0.525 2.245 1.00 86.25 109 GLY A C 1
ATOM 868 O O . GLY A 1 109 ? -16.785 1.552 1.737 1.00 86.25 109 GLY A O 1
ATOM 869 N N . MET A 1 110 ? -16.560 -0.617 2.249 1.00 85.38 110 MET A N 1
ATOM 870 C CA . MET A 1 110 ? -15.214 -0.755 1.680 1.00 85.38 110 MET A CA 1
ATOM 871 C C . MET A 1 110 ? -15.195 -0.574 0.160 1.00 85.38 110 MET A C 1
ATOM 873 O O . MET A 1 110 ? -14.264 0.039 -0.379 1.00 85.38 110 MET A O 1
ATOM 877 N N . PHE A 1 111 ? -16.221 -1.054 -0.542 1.00 88.06 111 PHE A N 1
ATOM 878 C CA . PHE A 1 111 ? -16.377 -0.828 -1.977 1.00 88.06 111 PHE A CA 1
ATOM 879 C C . PHE A 1 111 ? -16.582 0.662 -2.289 1.00 88.06 111 PHE A C 1
ATOM 881 O O . PHE A 1 111 ? -15.845 1.225 -3.102 1.00 88.06 111 PHE A O 1
ATOM 888 N N . LEU A 1 112 ? -17.490 1.342 -1.583 1.00 89.19 112 LEU A N 1
ATOM 889 C CA . LEU A 1 112 ? -17.708 2.788 -1.744 1.00 89.19 112 LEU A CA 1
ATOM 890 C C . LEU A 1 112 ? -16.450 3.603 -1.400 1.00 89.19 112 LEU A C 1
ATOM 892 O O . LEU A 1 112 ? -16.060 4.509 -2.139 1.00 89.19 112 LEU A O 1
ATOM 896 N N . THR A 1 113 ? -15.733 3.212 -0.344 1.00 89.69 113 THR A N 1
ATOM 897 C CA . THR A 1 113 ? -14.427 3.791 0.014 1.00 89.69 113 THR A CA 1
ATOM 898 C C . THR A 1 113 ? -13.409 3.626 -1.116 1.00 89.69 113 THR A C 1
ATOM 900 O O . THR A 1 113 ? -12.599 4.517 -1.375 1.00 89.69 113 THR A O 1
ATOM 903 N N . THR A 1 114 ? -13.438 2.489 -1.811 1.00 90.88 114 THR A N 1
ATOM 904 C CA . THR A 1 114 ? -12.566 2.218 -2.962 1.00 90.88 114 THR A CA 1
ATOM 905 C C . THR A 1 114 ? -12.872 3.153 -4.125 1.00 90.88 114 THR A C 1
ATOM 907 O O . THR A 1 114 ? -11.943 3.740 -4.685 1.00 90.88 114 THR A O 1
ATOM 910 N N . LEU A 1 115 ? -14.155 3.326 -4.458 1.00 89.75 115 LEU A N 1
ATOM 911 C CA . LEU A 1 115 ? -14.587 4.263 -5.496 1.00 89.75 115 LEU A CA 1
ATOM 912 C C . LEU A 1 115 ? -14.115 5.684 -5.180 1.00 89.75 115 LEU A C 1
ATOM 914 O O . LEU A 1 115 ? -13.501 6.328 -6.031 1.00 89.75 115 LEU A O 1
ATOM 918 N N . PHE A 1 116 ? -14.299 6.133 -3.936 1.00 88.19 116 PHE A N 1
ATOM 919 C CA . PHE A 1 116 ? -13.839 7.450 -3.502 1.00 88.19 116 PHE A CA 1
ATOM 920 C C . PHE A 1 116 ? -12.315 7.601 -3.619 1.00 88.19 116 PHE A C 1
ATOM 922 O O . PHE A 1 116 ? -11.824 8.585 -4.179 1.00 88.19 116 PHE A O 1
ATOM 929 N N . LYS A 1 117 ? -11.547 6.598 -3.170 1.00 90.12 117 LYS A N 1
ATOM 930 C CA . LYS A 1 117 ? -10.079 6.585 -3.297 1.00 90.12 117 LYS A CA 1
ATOM 931 C C . LYS A 1 117 ? -9.620 6.643 -4.750 1.00 90.12 117 LYS A C 1
ATOM 933 O O . LYS A 1 117 ? -8.525 7.132 -4.998 1.00 90.12 117 LYS A O 1
ATOM 938 N N . ASN A 1 118 ? -10.417 6.212 -5.722 1.00 89.50 118 ASN A N 1
ATOM 939 C CA . ASN A 1 118 ? -10.016 6.285 -7.124 1.00 89.50 118 ASN A CA 1
ATOM 940 C C . ASN A 1 118 ? -9.781 7.733 -7.608 1.00 89.50 118 ASN A C 1
ATOM 942 O O . ASN A 1 118 ? -8.999 7.956 -8.527 1.00 89.50 118 ASN A O 1
ATOM 946 N N . SER A 1 119 ? -10.351 8.736 -6.930 1.00 88.62 119 SER A N 1
ATOM 947 C CA . SER A 1 119 ? -10.089 10.156 -7.214 1.00 88.62 119 SER A CA 1
ATOM 948 C C . SER A 1 119 ? -8.627 10.587 -6.994 1.00 88.62 119 SER A C 1
ATOM 950 O O . SER A 1 119 ? -8.186 11.584 -7.565 1.00 88.62 119 SER A O 1
ATOM 952 N N . ILE A 1 120 ? -7.836 9.831 -6.218 1.00 90.62 120 ILE A N 1
ATOM 953 C CA . ILE A 1 120 ? -6.462 10.211 -5.840 1.00 90.62 120 ILE A CA 1
ATOM 954 C C . ILE A 1 120 ? -5.375 9.607 -6.749 1.00 90.62 120 ILE A C 1
ATOM 956 O O . ILE A 1 120 ? -4.186 9.659 -6.417 1.00 90.62 120 ILE A O 1
ATOM 960 N N . ILE A 1 121 ? -5.755 9.061 -7.912 1.00 90.62 121 ILE A N 1
ATOM 961 C CA . ILE A 1 121 ? -4.830 8.541 -8.939 1.00 90.62 121 ILE A CA 1
ATOM 962 C C . ILE A 1 121 ? -3.695 9.518 -9.291 1.00 90.62 121 ILE A C 1
ATOM 964 O O . ILE A 1 121 ? -2.551 9.059 -9.352 1.00 90.62 121 ILE A O 1
ATOM 968 N N . PRO A 1 122 ? -3.925 10.835 -9.488 1.00 91.50 122 PRO A N 1
ATOM 969 C CA . PRO A 1 122 ? -2.835 11.756 -9.816 1.00 91.50 122 PRO A CA 1
ATOM 970 C C . PRO A 1 122 ? -1.707 11.724 -8.777 1.00 91.50 122 PRO A C 1
ATOM 972 O O . PRO A 1 122 ? -0.530 11.635 -9.128 1.00 91.50 122 PRO A O 1
ATOM 975 N N . VAL A 1 123 ? -2.063 11.710 -7.488 1.00 91.62 123 VAL A N 1
ATOM 976 C CA . VAL A 1 123 ? -1.104 11.686 -6.372 1.00 91.62 123 VAL A CA 1
ATOM 977 C C . VAL A 1 123 ? -0.326 10.367 -6.355 1.00 91.62 123 VAL A C 1
ATOM 979 O O . VAL A 1 123 ? 0.889 10.359 -6.144 1.00 91.62 123 VAL A O 1
ATOM 982 N N . PHE A 1 124 ? -1.004 9.252 -6.640 1.00 89.25 124 PHE A N 1
ATOM 983 C CA . PHE A 1 124 ? -0.367 7.943 -6.790 1.00 89.25 124 PHE A CA 1
ATOM 984 C C . PHE A 1 124 ? 0.652 7.915 -7.939 1.00 89.25 124 PHE A C 1
ATOM 986 O O . PHE A 1 124 ? 1.783 7.462 -7.746 1.00 89.25 124 PHE A O 1
ATOM 993 N N . LEU A 1 125 ? 0.287 8.427 -9.117 1.00 89.44 125 LEU A N 1
ATOM 994 C CA . LEU A 1 125 ? 1.169 8.448 -10.287 1.00 89.44 125 LEU A CA 1
ATOM 995 C C . LEU A 1 125 ? 2.407 9.325 -10.054 1.00 89.44 125 LEU A C 1
ATOM 997 O O . LEU A 1 125 ? 3.517 8.895 -10.372 1.00 89.44 125 LEU A O 1
ATOM 1001 N N . ILE A 1 126 ? 2.238 10.498 -9.430 1.00 92.06 126 ILE A N 1
ATOM 1002 C CA . ILE A 1 126 ? 3.356 11.359 -9.008 1.00 92.06 126 ILE A CA 1
ATOM 1003 C C . ILE A 1 126 ? 4.273 10.596 -8.046 1.00 92.06 126 ILE A C 1
ATOM 1005 O O . ILE A 1 126 ? 5.493 10.598 -8.218 1.00 92.06 126 ILE A O 1
ATOM 1009 N N . SER A 1 127 ? 3.703 9.916 -7.045 1.00 88.88 127 SER A N 1
ATOM 1010 C CA . SER A 1 127 ? 4.478 9.135 -6.078 1.00 88.88 127 SER A CA 1
ATOM 1011 C C . SER A 1 127 ? 5.315 8.046 -6.744 1.00 88.88 127 SER A C 1
ATOM 1013 O O . SER A 1 127 ? 6.490 7.910 -6.403 1.00 88.88 127 SER A O 1
ATOM 1015 N N . ASN A 1 128 ? 4.760 7.303 -7.702 1.00 85.38 128 ASN A N 1
ATOM 1016 C CA . ASN A 1 128 ? 5.505 6.262 -8.410 1.00 85.38 128 ASN A CA 1
ATOM 1017 C C . ASN A 1 128 ? 6.640 6.848 -9.256 1.00 85.38 128 ASN A C 1
ATOM 1019 O O . ASN A 1 128 ? 7.782 6.428 -9.095 1.00 85.38 128 ASN A O 1
ATOM 1023 N N . ALA A 1 129 ? 6.351 7.857 -10.082 1.00 86.50 129 ALA A N 1
ATOM 1024 C CA . ALA A 1 129 ? 7.341 8.508 -10.944 1.00 86.50 129 ALA A CA 1
ATOM 1025 C C . ALA A 1 129 ? 8.531 9.082 -10.154 1.00 86.50 129 ALA A C 1
ATOM 1027 O O . ALA A 1 129 ? 9.696 8.919 -10.524 1.00 86.50 129 ALA A O 1
ATOM 1028 N N . ARG A 1 130 ? 8.259 9.726 -9.015 1.00 89.62 130 ARG A N 1
ATOM 1029 C CA . ARG A 1 130 ? 9.315 10.267 -8.148 1.00 89.62 130 ARG A CA 1
ATOM 1030 C C . ARG A 1 130 ? 10.100 9.171 -7.435 1.00 89.62 130 ARG A C 1
ATOM 1032 O O . ARG A 1 130 ? 11.303 9.331 -7.229 1.00 89.62 130 ARG A O 1
ATOM 1039 N N . GLN A 1 131 ? 9.467 8.054 -7.085 1.00 84.69 131 GLN A N 1
ATOM 1040 C CA . GLN A 1 131 ? 10.162 6.917 -6.475 1.00 84.69 131 GLN A CA 1
ATOM 1041 C C . GLN A 1 131 ? 11.046 6.156 -7.467 1.00 84.69 131 GLN A C 1
ATOM 1043 O O . GLN A 1 131 ? 12.052 5.577 -7.059 1.00 84.69 131 GLN A O 1
ATOM 1048 N N . THR A 1 132 ? 10.741 6.220 -8.764 1.00 80.31 132 THR A N 1
ATOM 1049 C CA . THR A 1 132 ? 11.619 5.710 -9.829 1.00 80.31 132 THR A CA 1
ATOM 1050 C C . THR A 1 132 ? 12.710 6.705 -10.241 1.00 80.31 132 THR A C 1
ATOM 1052 O O . THR A 1 132 ? 13.497 6.402 -11.128 1.00 80.31 132 THR A O 1
ATOM 1055 N N . GLY A 1 133 ? 12.797 7.873 -9.592 1.00 84.06 133 GLY A N 1
ATOM 1056 C CA . GLY A 1 133 ? 13.869 8.851 -9.808 1.00 84.06 133 GLY A CA 1
ATOM 1057 C C . GLY A 1 133 ? 13.623 9.853 -10.940 1.00 84.06 133 GLY A C 1
ATOM 1058 O O . GLY A 1 133 ? 14.539 10.596 -11.285 1.00 84.06 133 GLY A O 1
ATOM 1059 N N . LEU A 1 134 ? 12.411 9.918 -11.504 1.00 88.62 134 LEU A N 1
ATOM 1060 C CA . LEU A 1 134 ? 12.097 10.884 -12.561 1.00 88.62 134 LEU A CA 1
ATOM 1061 C C . LEU A 1 134 ? 12.141 12.318 -12.029 1.00 88.62 134 LEU A C 1
ATOM 1063 O O . LEU A 1 134 ? 11.666 12.597 -10.922 1.00 88.62 134 LEU A O 1
ATOM 1067 N N . ASN A 1 135 ? 12.658 13.255 -12.829 1.00 92.19 135 ASN A N 1
ATOM 1068 C CA . ASN A 1 135 ? 12.628 14.682 -12.499 1.00 92.19 135 ASN A CA 1
ATOM 1069 C C . ASN A 1 135 ? 11.192 15.255 -12.578 1.00 92.19 135 ASN A C 1
ATOM 1071 O O . ASN A 1 135 ? 10.246 14.541 -12.913 1.00 92.19 135 ASN A O 1
ATOM 1075 N N . PHE A 1 136 ? 10.990 16.524 -12.207 1.00 91.31 136 PHE A N 1
ATOM 1076 C CA . PHE A 1 136 ? 9.640 17.098 -12.129 1.00 91.31 136 PHE A CA 1
ATOM 1077 C C . PHE A 1 136 ? 8.942 17.155 -13.497 1.00 91.31 136 PHE A C 1
ATOM 1079 O O . PHE A 1 136 ? 7.806 16.707 -13.618 1.00 91.31 136 PHE A O 1
ATOM 1086 N N . SER A 1 137 ? 9.645 17.604 -14.540 1.00 95.56 137 SER A N 1
ATOM 1087 C CA . SER A 1 137 ? 9.109 17.664 -15.907 1.00 95.56 137 SER A CA 1
ATOM 1088 C C . SER A 1 137 ? 8.716 16.273 -16.429 1.00 95.56 137 SER A C 1
ATOM 1090 O O . SER A 1 137 ? 7.587 16.059 -16.875 1.00 95.56 137 SER A O 1
ATOM 1092 N N . GLN A 1 138 ? 9.596 15.282 -16.255 1.00 94.94 138 GLN A N 1
ATOM 1093 C CA . GLN A 1 138 ? 9.317 13.881 -16.593 1.00 94.94 138 GLN A CA 1
ATOM 1094 C C . GLN A 1 138 ? 8.137 13.316 -15.794 1.00 94.94 138 GLN A C 1
ATOM 1096 O O . GLN A 1 138 ? 7.333 12.564 -16.335 1.00 94.94 138 GLN A O 1
ATOM 1101 N N . THR A 1 139 ? 8.007 13.698 -14.521 1.00 93.75 139 THR A N 1
ATOM 1102 C CA . THR A 1 139 ? 6.884 13.286 -13.667 1.00 93.75 139 THR A CA 1
ATOM 1103 C C . THR A 1 139 ? 5.560 13.831 -14.196 1.00 93.75 139 THR A C 1
ATOM 1105 O O . THR A 1 139 ? 4.598 13.073 -14.298 1.00 93.75 139 THR A O 1
ATOM 1108 N N . LEU A 1 140 ? 5.498 15.112 -14.572 1.00 95.06 140 LEU A N 1
ATOM 1109 C CA . LEU A 1 140 ? 4.281 15.699 -15.143 1.00 95.06 140 LEU A CA 1
ATOM 1110 C C . LEU A 1 140 ? 3.903 15.033 -16.470 1.00 95.06 140 LEU A C 1
ATOM 1112 O O . LEU A 1 140 ? 2.741 14.676 -16.664 1.00 95.06 140 LEU A O 1
ATOM 1116 N N . SER A 1 141 ? 4.886 14.801 -17.345 1.00 94.12 141 SER A N 1
ATOM 1117 C CA . SER A 1 141 ? 4.674 14.084 -18.608 1.00 94.12 141 SER A CA 1
ATOM 1118 C C . SER A 1 141 ? 4.162 12.656 -18.374 1.00 94.12 141 SER A C 1
ATOM 1120 O O . SER A 1 141 ? 3.167 12.239 -18.974 1.00 94.12 141 SER A O 1
ATOM 1122 N N . TYR A 1 142 ? 4.769 11.934 -17.425 1.00 89.31 142 TYR A N 1
ATOM 1123 C CA . TYR A 1 142 ? 4.336 10.600 -17.013 1.00 89.31 142 TYR A CA 1
ATOM 1124 C C . TYR A 1 142 ? 2.882 10.603 -16.525 1.00 89.31 142 TYR A C 1
ATOM 1126 O O . TYR A 1 142 ? 2.091 9.774 -16.971 1.00 89.31 142 TYR A O 1
ATOM 1134 N N . VAL A 1 143 ? 2.499 11.539 -15.653 1.00 92.19 143 VAL A N 1
ATOM 1135 C CA . VAL A 1 143 ? 1.131 11.629 -15.114 1.00 92.19 143 VAL A CA 1
ATOM 1136 C C . VAL A 1 143 ? 0.125 11.958 -16.215 1.00 92.19 143 VAL A C 1
ATOM 1138 O O . VAL A 1 143 ? -0.864 11.242 -16.351 1.00 92.19 143 VAL A O 1
ATOM 1141 N N . ASN A 1 144 ? 0.386 12.990 -17.026 1.00 93.38 144 ASN A N 1
ATOM 1142 C CA . ASN A 1 144 ? -0.513 13.427 -18.102 1.00 93.38 144 ASN A CA 1
ATOM 1143 C C . ASN A 1 144 ? -0.740 12.329 -19.152 1.00 93.38 144 ASN A C 1
ATOM 1145 O O . ASN A 1 144 ? -1.840 12.181 -19.685 1.00 93.38 144 ASN A O 1
ATOM 1149 N N . THR A 1 145 ? 0.295 11.536 -19.425 1.00 90.44 145 THR A N 1
ATOM 1150 C CA . THR A 1 145 ? 0.202 10.386 -20.326 1.00 90.44 145 THR A CA 1
ATOM 1151 C C . THR A 1 145 ? -0.612 9.267 -19.684 1.00 90.44 145 THR A C 1
ATOM 1153 O O . THR A 1 145 ? -1.576 8.787 -20.272 1.00 90.44 145 THR A O 1
ATOM 1156 N N . ASN A 1 146 ? -0.267 8.869 -18.456 1.00 85.00 146 ASN A N 1
ATOM 1157 C CA . ASN A 1 146 ? -0.833 7.672 -17.836 1.00 85.00 146 ASN A CA 1
ATOM 1158 C C . ASN A 1 146 ? -2.281 7.842 -17.353 1.00 85.00 146 ASN A C 1
ATOM 1160 O O . ASN A 1 146 ? -3.059 6.892 -17.426 1.00 85.00 146 ASN A O 1
ATOM 1164 N N . ILE A 1 147 ? -2.672 9.034 -16.892 1.00 90.25 147 ILE A N 1
ATOM 1165 C CA . ILE A 1 147 ? -4.011 9.27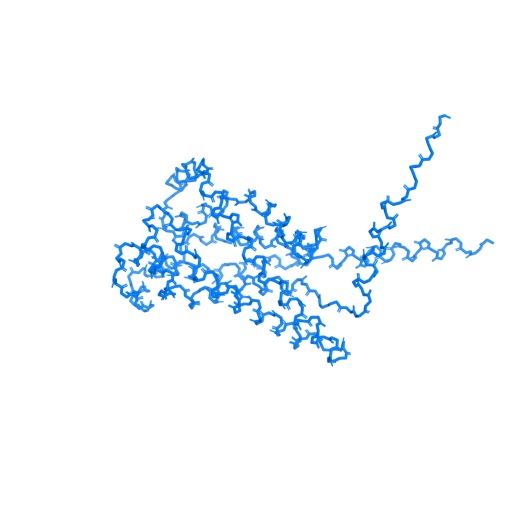1 -16.326 1.00 90.25 147 ILE A CA 1
ATOM 1166 C C . ILE A 1 147 ? -5.146 9.068 -17.339 1.00 90.25 147 ILE A C 1
ATOM 1168 O O . ILE A 1 147 ? -6.290 8.854 -16.948 1.00 90.25 147 ILE A O 1
ATOM 1172 N N . LYS A 1 148 ? -4.841 9.112 -18.637 1.00 90.50 148 LYS A N 1
ATOM 1173 C CA . LYS A 1 148 ? -5.825 8.956 -19.713 1.00 90.50 148 LYS A CA 1
ATOM 1174 C C . LYS A 1 148 ? -6.168 7.494 -20.003 1.00 90.50 148 LYS A C 1
ATOM 1176 O O . LYS A 1 148 ? -7.183 7.235 -20.637 1.00 90.50 148 LYS A O 1
ATOM 1181 N N . TYR A 1 149 ? -5.352 6.536 -19.555 1.00 83.81 149 TYR A N 1
ATOM 1182 C CA . TYR A 1 149 ? -5.568 5.128 -19.881 1.00 83.81 149 TYR A CA 1
ATOM 1183 C C . TYR A 1 149 ? -6.535 4.453 -18.897 1.00 83.81 149 T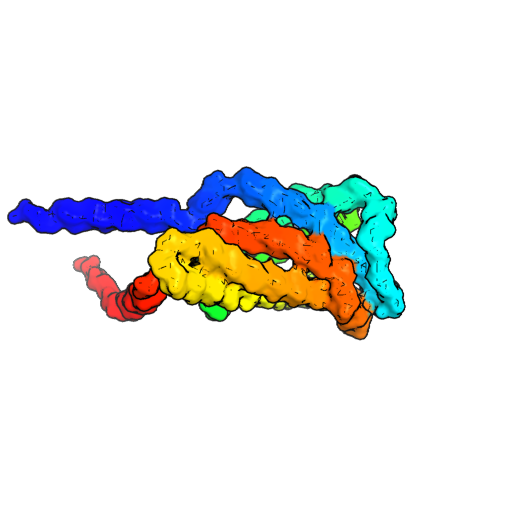YR A C 1
ATOM 1185 O O . TYR A 1 149 ? -6.222 4.374 -17.704 1.00 83.81 149 TYR A O 1
ATOM 1193 N N . PRO A 1 150 ? -7.645 3.850 -19.367 1.00 86.12 150 PRO A N 1
ATOM 1194 C CA . PRO A 1 150 ? -8.603 3.149 -18.505 1.00 86.12 150 PRO A CA 1
ATOM 1195 C C . PRO A 1 150 ? -7.970 2.043 -17.655 1.00 86.12 150 PRO A C 1
ATOM 1197 O O . PRO A 1 150 ? -8.358 1.834 -16.508 1.00 86.12 150 PRO A O 1
ATOM 1200 N N . VAL A 1 151 ? -6.939 1.374 -18.182 1.00 81.00 151 VAL A N 1
ATOM 1201 C CA . VAL A 1 151 ? -6.218 0.316 -17.461 1.00 81.00 151 VAL A CA 1
ATOM 1202 C C . VAL A 1 151 ? -5.560 0.822 -16.176 1.00 81.00 151 VAL A C 1
ATOM 1204 O O . VAL A 1 151 ? -5.490 0.073 -15.206 1.00 81.00 151 VAL A O 1
ATOM 1207 N N . VAL A 1 152 ? -5.117 2.085 -16.128 1.00 83.06 152 VAL A N 1
ATOM 1208 C CA . VAL A 1 152 ? -4.519 2.687 -14.925 1.00 83.06 152 VAL A CA 1
ATOM 1209 C C . VAL A 1 152 ? -5.581 2.880 -13.847 1.00 83.06 152 VAL A C 1
ATOM 1211 O O . VAL A 1 152 ? -5.340 2.537 -12.690 1.00 83.06 152 VAL A O 1
ATOM 1214 N N . HIS A 1 153 ? -6.771 3.351 -14.230 1.00 87.38 153 HIS A N 1
ATOM 1215 C CA . HIS A 1 153 ? -7.913 3.506 -13.324 1.00 87.38 153 HIS A CA 1
ATOM 1216 C C . HIS A 1 153 ? -8.398 2.162 -12.799 1.00 87.38 153 HIS A C 1
ATOM 1218 O O . HIS A 1 153 ? -8.499 1.989 -11.589 1.00 87.38 153 HIS A O 1
ATOM 1224 N N . ALA A 1 154 ? -8.617 1.190 -13.685 1.00 85.81 154 ALA A N 1
ATOM 1225 C CA . ALA A 1 154 ? -9.031 -0.155 -13.295 1.00 85.81 154 ALA A CA 1
ATOM 1226 C C . ALA A 1 154 ? -7.999 -0.805 -12.361 1.00 85.81 154 ALA A C 1
ATOM 1228 O O . ALA A 1 154 ? -8.351 -1.312 -11.300 1.00 85.81 154 ALA A O 1
ATOM 1229 N N . SER A 1 155 ? -6.711 -0.717 -12.703 1.00 82.88 155 SER A N 1
ATOM 1230 C CA . SER A 1 155 ? -5.613 -1.224 -11.871 1.00 82.88 155 SER A CA 1
ATOM 1231 C C . SER A 1 155 ? -5.602 -0.593 -10.481 1.00 82.88 155 SER A C 1
ATOM 1233 O O . SER A 1 155 ? -5.486 -1.287 -9.471 1.00 82.88 155 SER A O 1
ATOM 1235 N N . PHE A 1 156 ? -5.735 0.732 -10.415 1.00 86.12 156 PHE A N 1
ATOM 1236 C CA . PHE A 1 156 ? -5.741 1.449 -9.148 1.00 86.12 156 PHE A CA 1
ATOM 1237 C C . PHE A 1 156 ? -6.985 1.128 -8.313 1.00 86.12 156 PHE A C 1
ATOM 1239 O O . PHE A 1 156 ? -6.868 0.912 -7.104 1.00 86.12 156 PHE A O 1
ATOM 1246 N N . PHE A 1 157 ? -8.149 1.020 -8.953 1.00 89.56 157 PHE A N 1
ATOM 1247 C CA . PHE A 1 157 ? -9.388 0.579 -8.327 1.00 89.56 157 PHE A CA 1
ATOM 1248 C C . PHE A 1 157 ? -9.241 -0.824 -7.729 1.00 89.56 157 PHE A C 1
ATOM 1250 O O . PHE A 1 157 ? -9.409 -0.980 -6.522 1.00 89.56 157 PHE A O 1
ATOM 1257 N N . PHE A 1 158 ? -8.845 -1.824 -8.525 1.00 85.88 158 PHE A N 1
ATOM 1258 C CA . PHE A 1 158 ? -8.689 -3.205 -8.057 1.00 85.88 158 PHE A CA 1
ATOM 1259 C C . PHE A 1 158 ? -7.677 -3.311 -6.921 1.00 85.88 158 PHE A C 1
ATOM 1261 O O . PHE A 1 158 ? -7.936 -3.981 -5.922 1.00 85.88 158 PHE A O 1
ATOM 1268 N N . ARG A 1 159 ? -6.551 -2.598 -7.017 1.00 84.88 159 ARG A N 1
ATOM 1269 C CA . ARG A 1 159 ? -5.575 -2.540 -5.926 1.00 84.88 159 ARG A CA 1
ATOM 1270 C C . ARG A 1 159 ? -6.207 -2.035 -4.629 1.00 84.88 159 ARG A C 1
ATOM 1272 O O . ARG A 1 159 ? -5.976 -2.618 -3.572 1.00 84.88 159 ARG A O 1
ATOM 1279 N N . ASN A 1 160 ? -6.952 -0.932 -4.691 1.00 88.00 160 ASN A N 1
ATOM 1280 C CA . ASN A 1 160 ? -7.585 -0.352 -3.509 1.00 88.00 160 ASN A CA 1
ATOM 1281 C C . ASN A 1 160 ? -8.719 -1.232 -2.980 1.00 88.00 160 ASN A C 1
ATOM 1283 O O . ASN A 1 160 ? -8.839 -1.347 -1.765 1.00 88.00 160 ASN A O 1
ATOM 1287 N N . LEU A 1 161 ? -9.492 -1.873 -3.863 1.00 88.69 161 LEU A N 1
ATOM 1288 C CA . LEU A 1 161 ? -10.564 -2.794 -3.491 1.00 88.69 161 LEU A CA 1
ATOM 1289 C C . LEU A 1 161 ? -10.000 -3.928 -2.648 1.00 88.69 161 LEU A C 1
ATOM 1291 O O . LEU A 1 161 ? -10.481 -4.204 -1.555 1.00 88.69 161 LEU A O 1
ATOM 1295 N N . VAL A 1 162 ? -8.927 -4.527 -3.149 1.00 86.19 162 VAL A N 1
ATOM 1296 C CA . VAL A 1 162 ? -8.267 -5.651 -2.505 1.00 86.19 162 VAL A CA 1
ATOM 1297 C C . VAL A 1 162 ? -7.572 -5.236 -1.206 1.00 86.19 162 VAL A C 1
ATOM 1299 O O . VAL A 1 162 ? -7.657 -5.937 -0.202 1.00 86.19 162 VAL A O 1
ATOM 1302 N N . ALA A 1 163 ? -6.916 -4.073 -1.174 1.00 85.62 163 ALA A N 1
ATOM 1303 C CA . ALA A 1 163 ? -6.338 -3.557 0.067 1.00 85.62 163 ALA A CA 1
ATOM 1304 C C . ALA A 1 163 ? -7.422 -3.288 1.126 1.00 85.62 163 ALA A C 1
ATOM 1306 O O . ALA A 1 163 ? -7.252 -3.631 2.294 1.00 85.62 163 ALA A O 1
ATOM 1307 N N . ASN A 1 164 ? -8.555 -2.714 0.717 1.00 88.12 164 ASN A N 1
ATOM 1308 C CA . ASN A 1 164 ? -9.677 -2.444 1.607 1.00 88.12 164 ASN A CA 1
ATOM 1309 C C . ASN A 1 164 ? -10.359 -3.745 2.066 1.00 88.12 164 ASN A C 1
ATOM 1311 O O . ASN A 1 164 ? -10.716 -3.843 3.233 1.00 88.12 164 ASN A O 1
ATOM 1315 N N . SER A 1 165 ? -10.467 -4.778 1.221 1.00 87.00 165 SER A N 1
ATOM 1316 C CA . SER A 1 165 ? -11.042 -6.079 1.605 1.00 87.00 165 SER A CA 1
ATOM 1317 C C . SER A 1 165 ? -10.191 -6.854 2.618 1.00 87.00 165 SER A C 1
ATOM 1319 O O . SER A 1 165 ? -10.684 -7.793 3.237 1.00 87.00 165 SER A O 1
ATOM 1321 N N . CYS A 1 166 ? -8.932 -6.459 2.829 1.00 89.06 166 CYS A N 1
ATOM 1322 C CA . CYS A 1 166 ? -8.084 -7.016 3.886 1.00 89.06 166 CYS A CA 1
ATOM 1323 C C . CYS A 1 166 ? -8.405 -6.447 5.280 1.00 89.06 166 CYS A C 1
ATOM 1325 O O . CYS A 1 166 ? -7.967 -7.017 6.278 1.00 89.06 166 CYS A O 1
ATOM 1327 N N . LEU A 1 167 ? -9.147 -5.335 5.369 1.00 89.00 167 LEU A N 1
ATOM 1328 C CA . LEU A 1 167 ? -9.484 -4.682 6.638 1.00 89.00 167 LEU A CA 1
ATOM 1329 C C . LEU A 1 167 ? -10.618 -5.378 7.411 1.00 89.00 167 LEU A C 1
ATOM 1331 O O . LEU A 1 167 ? -10.442 -5.577 8.616 1.00 89.00 167 LEU A O 1
ATOM 1335 N N . PRO A 1 168 ? -11.755 -5.777 6.791 1.00 89.06 168 PRO A N 1
ATOM 1336 C CA . PRO A 1 168 ? -12.861 -6.396 7.517 1.00 89.06 168 PRO A CA 1
ATOM 1337 C C . PRO A 1 168 ? -12.462 -7.625 8.343 1.00 89.06 168 PRO A C 1
ATOM 1339 O O . PRO A 1 168 ? -12.830 -7.659 9.518 1.00 89.06 168 PRO A O 1
ATOM 1342 N N . PRO A 1 169 ? -11.656 -8.586 7.837 1.00 89.75 169 PRO A N 1
ATOM 1343 C CA . PRO A 1 169 ? -11.207 -9.715 8.653 1.00 89.75 169 PRO A CA 1
ATOM 1344 C C . PRO A 1 169 ? -10.415 -9.277 9.891 1.00 89.75 169 PRO A C 1
ATOM 1346 O O . PRO A 1 169 ? -10.615 -9.810 10.979 1.00 89.75 169 PRO A O 1
ATOM 1349 N N . GLY A 1 170 ? -9.556 -8.262 9.767 1.00 91.12 170 GLY A N 1
ATOM 1350 C CA . GLY A 1 170 ? -8.814 -7.733 10.908 1.00 91.12 170 GLY A CA 1
ATOM 1351 C C . GLY A 1 170 ? -9.691 -6.995 11.915 1.00 91.12 170 GLY A C 1
ATOM 1352 O O . GLY A 1 170 ? -9.508 -7.156 13.122 1.00 91.12 170 GLY A O 1
ATOM 1353 N N . PHE A 1 171 ? -10.675 -6.221 11.454 1.00 89.81 171 PHE A N 1
ATOM 1354 C CA . PHE A 1 171 ? -11.656 -5.604 12.350 1.00 89.81 171 PHE A CA 1
ATOM 1355 C C . PHE A 1 171 ? -12.523 -6.645 13.052 1.00 89.81 171 PHE A C 1
ATOM 1357 O O . PHE A 1 171 ? -12.772 -6.500 14.248 1.00 89.81 171 PHE A O 1
ATOM 1364 N N . PHE A 1 172 ? -12.910 -7.708 12.350 1.00 90.19 172 PHE A N 1
ATOM 1365 C CA . PHE A 1 172 ? -13.631 -8.835 12.925 1.00 90.19 172 PHE A CA 1
ATOM 1366 C C . PHE A 1 172 ? -12.809 -9.514 14.025 1.00 90.19 172 PHE A C 1
ATOM 1368 O O . PHE A 1 172 ? -13.270 -9.587 15.162 1.00 90.19 172 PHE A O 1
ATOM 1375 N N . VAL A 1 173 ? -11.563 -9.911 13.736 1.00 92.81 173 VAL A N 1
ATOM 1376 C CA . VAL A 1 173 ? -10.666 -10.542 14.722 1.00 92.81 173 VAL A CA 1
ATOM 1377 C C . VAL A 1 173 ? -10.444 -9.634 15.933 1.00 92.81 173 VAL A C 1
ATOM 1379 O O . VAL A 1 173 ? -10.506 -10.107 17.070 1.00 92.81 173 VAL A O 1
ATOM 1382 N N . ARG A 1 174 ? -10.241 -8.327 15.717 1.00 92.81 174 ARG A N 1
ATOM 1383 C CA . ARG A 1 174 ? -10.120 -7.350 16.809 1.00 92.81 174 ARG A CA 1
ATOM 1384 C C . ARG A 1 174 ? -11.385 -7.306 17.656 1.00 92.81 174 ARG A C 1
ATOM 1386 O O . ARG A 1 174 ? -11.301 -7.409 18.871 1.00 92.81 174 ARG A O 1
ATOM 1393 N N . ASN A 1 175 ? -12.546 -7.113 17.043 1.00 90.31 175 ASN A N 1
ATOM 1394 C CA . ASN A 1 175 ? -13.789 -6.930 17.788 1.00 90.31 175 ASN A CA 1
ATOM 1395 C C . ASN A 1 175 ? -14.183 -8.218 18.530 1.00 90.31 175 ASN A C 1
ATOM 1397 O O . ASN A 1 175 ? -14.542 -8.155 19.703 1.00 90.31 175 ASN A O 1
ATOM 1401 N N . TYR A 1 176 ? -14.022 -9.379 17.892 1.00 91.19 176 TYR A N 1
ATOM 1402 C CA . TYR A 1 176 ? -14.239 -10.684 18.516 1.00 91.19 176 TYR A CA 1
ATOM 1403 C C . TYR A 1 176 ? -13.321 -10.890 19.728 1.00 91.19 176 TYR A C 1
ATOM 1405 O O . TYR A 1 176 ? -13.790 -11.184 20.825 1.00 91.19 176 TYR A O 1
ATOM 1413 N N . SER A 1 177 ? -12.015 -10.654 19.563 1.00 90.94 177 SER A N 1
ATOM 1414 C CA . SER A 1 177 ? -11.040 -10.819 20.650 1.00 90.94 177 SER A CA 1
ATOM 1415 C C . SER A 1 177 ? -11.277 -9.825 21.790 1.00 90.94 177 SER A C 1
ATOM 1417 O O . SER A 1 177 ? -11.081 -10.158 22.953 1.00 90.94 177 SER A O 1
ATOM 1419 N N . TYR A 1 178 ? -11.719 -8.605 21.474 1.00 92.06 178 TYR A N 1
ATOM 1420 C CA . TYR A 1 178 ? -12.053 -7.585 22.469 1.00 92.06 178 TYR A CA 1
ATOM 1421 C C . TYR A 1 178 ? -13.219 -8.018 23.361 1.00 92.06 178 TYR A C 1
ATOM 1423 O O . TYR A 1 178 ? -13.143 -7.878 24.581 1.00 92.06 178 TYR A O 1
ATOM 1431 N N . GLN A 1 179 ? -14.253 -8.612 22.764 1.00 89.56 179 GLN A N 1
ATOM 1432 C CA . GLN A 1 179 ? -15.388 -9.163 23.502 1.00 89.56 179 GLN A CA 1
ATOM 1433 C C . GLN A 1 179 ? -14.990 -10.408 24.306 1.00 89.56 179 GLN A C 1
ATOM 1435 O O . GLN A 1 179 ? -15.357 -10.526 25.473 1.00 89.56 179 GLN A O 1
ATOM 1440 N N . ALA A 1 180 ? -14.192 -11.305 23.720 1.00 89.25 180 ALA A N 1
ATOM 1441 C CA . ALA A 1 180 ? -13.739 -12.528 24.382 1.00 89.25 180 ALA A CA 1
ATOM 1442 C C . ALA A 1 180 ? -12.845 -12.259 25.610 1.00 89.25 180 ALA A C 1
ATOM 1444 O O . ALA A 1 180 ? -12.871 -13.025 26.568 1.00 89.25 180 ALA A O 1
ATOM 1445 N N . LEU A 1 181 ? -12.079 -11.162 25.603 1.00 89.56 181 LEU A N 1
ATOM 1446 C CA . LEU A 1 181 ? -11.182 -10.764 26.698 1.00 89.56 181 LEU A CA 1
ATOM 1447 C C . LEU A 1 181 ? -11.834 -9.812 27.720 1.00 89.56 181 LEU A C 1
ATOM 1449 O O . LEU A 1 181 ? -11.133 -9.217 28.539 1.00 89.56 181 LEU A O 1
ATOM 1453 N N . GLY A 1 182 ? -13.160 -9.647 27.681 1.00 85.25 182 GLY A N 1
ATOM 1454 C CA . GLY A 1 182 ? -13.906 -8.893 28.693 1.00 85.25 182 GLY A CA 1
ATOM 1455 C C . GLY A 1 182 ? -13.853 -7.368 28.549 1.00 85.25 182 GLY A C 1
ATOM 1456 O O . GLY A 1 182 ? -13.990 -6.667 29.546 1.00 85.25 182 GLY A O 1
ATOM 1457 N N . GLU A 1 183 ? -13.632 -6.841 27.339 1.00 84.56 183 GLU A N 1
ATOM 1458 C CA . GLU A 1 183 ? -13.719 -5.411 26.975 1.00 84.56 183 GLU A CA 1
ATOM 1459 C C . GLU A 1 183 ? -12.808 -4.423 27.751 1.00 84.56 183 GLU A C 1
ATOM 1461 O O . GLU A 1 183 ? -12.812 -3.217 27.484 1.00 84.56 183 GLU A O 1
ATOM 1466 N N . SER A 1 184 ? -11.976 -4.903 28.675 1.00 82.25 184 SER A N 1
ATOM 1467 C CA . SER A 1 184 ? -11.014 -4.093 29.435 1.00 82.25 184 SER A CA 1
ATOM 1468 C C . SER A 1 184 ? -9.658 -3.980 28.731 1.00 82.25 184 SER A C 1
ATOM 1470 O O . SER A 1 184 ? -8.963 -2.972 28.861 1.00 82.25 184 SER A O 1
ATOM 1472 N N . ASN A 1 185 ? -9.294 -4.985 27.929 1.00 83.25 185 ASN A N 1
ATOM 1473 C CA . ASN A 1 185 ? -8.034 -5.039 27.195 1.00 83.25 185 ASN A CA 1
ATOM 1474 C C . ASN A 1 185 ? -8.225 -4.612 25.737 1.00 83.25 185 ASN A C 1
ATOM 1476 O O . ASN A 1 185 ? -8.784 -5.352 24.934 1.00 83.25 185 ASN A O 1
ATOM 1480 N N . THR A 1 186 ? -7.726 -3.433 25.369 1.00 84.94 186 THR A N 1
ATOM 1481 C CA . THR A 1 186 ? -7.790 -2.919 23.989 1.00 84.94 186 THR A CA 1
ATOM 1482 C C . THR A 1 186 ? -6.547 -3.256 23.165 1.00 84.94 186 THR A C 1
ATOM 1484 O O . THR A 1 186 ? -6.622 -3.306 21.935 1.00 84.94 186 THR A O 1
ATOM 1487 N N . THR A 1 187 ? -5.413 -3.530 23.813 1.00 89.31 187 THR A N 1
ATOM 1488 C CA . THR A 1 187 ? -4.114 -3.718 23.156 1.00 89.31 187 THR A CA 1
ATOM 1489 C C . THR A 1 187 ? -4.031 -5.052 22.424 1.00 89.31 187 THR A C 1
ATOM 1491 O O . THR A 1 187 ? -3.762 -5.066 21.223 1.00 89.31 187 THR A O 1
ATOM 1494 N N . ILE A 1 188 ? -4.299 -6.169 23.112 1.00 90.69 188 ILE A N 1
ATOM 1495 C CA . ILE A 1 188 ? -4.183 -7.512 22.514 1.00 90.69 188 ILE A CA 1
ATOM 1496 C C . ILE A 1 188 ? -5.129 -7.670 21.313 1.00 90.69 188 ILE A C 1
ATOM 1498 O O . ILE A 1 188 ? -4.654 -8.039 20.237 1.00 90.69 188 ILE A O 1
ATOM 1502 N N . PRO A 1 189 ? -6.426 -7.319 21.412 1.00 91.81 189 PRO A N 1
ATOM 1503 C CA . PRO A 1 189 ? -7.325 -7.401 20.265 1.00 91.81 189 PRO A CA 1
ATOM 1504 C C . PRO A 1 189 ? -6.878 -6.541 19.083 1.00 91.81 189 PRO A C 1
ATOM 1506 O O . PRO A 1 189 ? -6.977 -6.963 17.930 1.00 91.81 189 PRO A O 1
ATOM 1509 N N . THR A 1 190 ? -6.365 -5.336 19.354 1.00 90.62 190 THR A N 1
ATOM 1510 C CA . THR A 1 190 ? -5.870 -4.435 18.305 1.00 90.62 190 THR A CA 1
ATOM 1511 C C . THR A 1 190 ? -4.660 -5.032 17.599 1.00 90.62 190 THR A C 1
ATOM 1513 O O . THR A 1 190 ? -4.615 -4.995 16.372 1.00 90.62 190 THR A O 1
ATOM 1516 N N . LEU A 1 191 ? -3.726 -5.638 18.338 1.00 92.12 191 LEU A N 1
ATOM 1517 C CA . LEU A 1 191 ? -2.569 -6.328 17.762 1.00 92.12 191 LEU A CA 1
ATOM 1518 C C . LEU A 1 191 ? -2.977 -7.534 16.909 1.00 92.12 191 LEU A C 1
ATOM 1520 O O . LEU A 1 191 ? -2.434 -7.705 15.819 1.00 92.12 191 LEU A O 1
ATOM 1524 N N . LEU A 1 192 ? -3.954 -8.331 17.351 1.00 92.94 192 LEU A N 1
ATOM 1525 C CA . LEU A 1 192 ? -4.454 -9.480 16.585 1.00 92.94 192 LEU A CA 1
ATOM 1526 C C . LEU A 1 192 ? -5.128 -9.046 15.276 1.00 92.94 192 LEU A C 1
ATOM 1528 O O . LEU A 1 192 ? -4.823 -9.581 14.205 1.00 92.94 192 LEU A O 1
ATOM 1532 N N . GLY A 1 193 ? -6.004 -8.040 15.335 1.00 93.25 193 GLY A N 1
ATOM 1533 C CA . GLY A 1 193 ? -6.648 -7.496 14.138 1.00 93.25 193 GLY A CA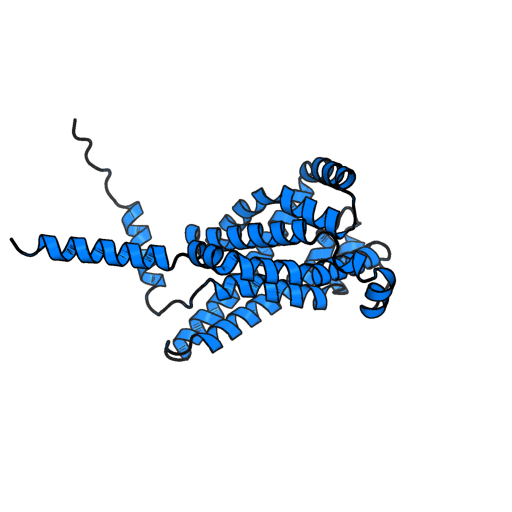 1
ATOM 1534 C C . GLY A 1 193 ? -5.665 -6.822 13.180 1.00 93.25 193 GLY A C 1
ATOM 1535 O O . GLY A 1 193 ? -5.753 -7.005 11.960 1.00 93.25 193 GLY A O 1
ATOM 1536 N N . PHE A 1 194 ? -4.691 -6.093 13.729 1.00 93.75 194 PHE A N 1
ATOM 1537 C CA . PHE A 1 194 ? -3.594 -5.498 12.973 1.00 93.75 194 PHE A CA 1
ATOM 1538 C C . PHE A 1 194 ? -2.764 -6.574 12.270 1.00 93.75 194 PHE A C 1
ATOM 1540 O O . PHE A 1 194 ? -2.607 -6.508 11.054 1.00 93.75 194 PHE A O 1
ATOM 1547 N N . GLY A 1 195 ? -2.299 -7.595 12.997 1.00 93.31 195 GLY A N 1
ATOM 1548 C CA . GLY A 1 195 ? -1.498 -8.688 12.442 1.00 93.31 195 GLY A CA 1
ATOM 1549 C C . GLY A 1 195 ? -2.227 -9.435 11.325 1.00 93.31 195 GLY A C 1
ATOM 1550 O O . GLY A 1 195 ? -1.649 -9.663 10.264 1.00 93.31 195 GLY A O 1
ATOM 1551 N N . THR A 1 196 ? -3.520 -9.712 11.518 1.00 93.69 196 THR A N 1
ATOM 1552 C CA . THR A 1 196 ? -4.381 -10.334 10.498 1.00 93.69 196 THR A CA 1
ATOM 1553 C C . THR A 1 196 ? -4.438 -9.484 9.225 1.00 93.69 196 THR A C 1
ATOM 1555 O O . THR A 1 196 ? -4.197 -9.986 8.126 1.00 93.69 196 THR A O 1
ATOM 1558 N N . SER A 1 197 ? -4.691 -8.178 9.370 1.00 92.50 197 SER A N 1
ATOM 1559 C CA . SER A 1 197 ? -4.771 -7.253 8.230 1.00 92.50 197 SER A CA 1
ATOM 1560 C C . SER A 1 197 ? -3.426 -7.099 7.524 1.00 92.50 197 SER A C 1
ATOM 1562 O O . SER A 1 197 ? -3.374 -7.073 6.296 1.00 92.50 197 SER A O 1
ATOM 1564 N N . VAL A 1 198 ? -2.332 -6.997 8.287 1.00 93.31 198 VAL A N 1
ATOM 1565 C CA . VAL A 1 198 ? -0.972 -6.835 7.757 1.00 93.31 198 VAL A CA 1
ATOM 1566 C C . VAL A 1 198 ? -0.571 -8.058 6.961 1.00 93.31 198 VAL A C 1
ATOM 1568 O O . VAL A 1 198 ? -0.076 -7.906 5.847 1.00 93.31 198 VAL A O 1
ATOM 1571 N N . PHE A 1 199 ? -0.804 -9.254 7.492 1.00 92.19 199 PHE A N 1
ATOM 1572 C CA . PHE A 1 199 ? -0.469 -10.492 6.804 1.00 92.19 199 PHE A CA 1
ATOM 1573 C C . PHE A 1 199 ? -1.242 -10.625 5.485 1.00 92.19 199 PHE A C 1
ATOM 1575 O O . PHE A 1 199 ? -0.625 -10.766 4.425 1.00 92.19 199 PHE A O 1
ATOM 1582 N N . ALA A 1 200 ? -2.572 -10.476 5.532 1.00 91.12 200 ALA A N 1
ATOM 1583 C CA . ALA A 1 200 ? -3.424 -10.551 4.346 1.00 91.12 200 ALA A CA 1
ATOM 1584 C C . ALA A 1 200 ? -3.045 -9.484 3.304 1.00 91.12 200 ALA A C 1
ATOM 1586 O O . ALA A 1 200 ? -2.775 -9.808 2.145 1.00 91.12 200 ALA A O 1
ATOM 1587 N N . SER A 1 201 ? -2.930 -8.222 3.732 1.00 90.31 201 SER A N 1
ATOM 1588 C CA . SER A 1 201 ? -2.572 -7.113 2.844 1.00 90.31 201 SER A CA 1
ATOM 1589 C C . SER A 1 201 ? -1.180 -7.293 2.241 1.00 90.31 201 SER A C 1
ATOM 1591 O O . SER A 1 201 ? -0.983 -6.992 1.065 1.00 90.31 201 SER A O 1
ATOM 1593 N N . THR A 1 202 ? -0.209 -7.805 3.003 1.00 91.50 202 THR A N 1
ATOM 1594 C CA . THR A 1 202 ? 1.168 -8.003 2.525 1.00 91.50 202 THR A CA 1
ATOM 1595 C C . THR A 1 202 ? 1.224 -9.048 1.425 1.00 91.50 202 THR A C 1
ATOM 1597 O O . THR A 1 202 ? 1.793 -8.774 0.368 1.00 91.50 202 THR A O 1
ATOM 1600 N N . ILE A 1 203 ? 0.624 -10.221 1.648 1.00 90.00 203 ILE A N 1
ATOM 1601 C CA . ILE A 1 203 ? 0.622 -11.310 0.663 1.00 90.00 203 ILE A CA 1
ATOM 1602 C C . ILE A 1 203 ? -0.057 -10.841 -0.613 1.00 90.00 203 ILE A C 1
ATOM 1604 O O . ILE A 1 203 ? 0.512 -10.953 -1.701 1.00 90.00 203 ILE A O 1
ATOM 1608 N N . ILE A 1 204 ? -1.245 -10.255 -0.480 1.00 89.31 204 ILE A N 1
ATOM 1609 C CA . ILE A 1 204 ? -2.021 -9.894 -1.653 1.00 89.31 204 ILE A CA 1
ATOM 1610 C C . ILE A 1 204 ? -1.379 -8.720 -2.399 1.00 89.31 204 ILE A C 1
ATOM 1612 O O . ILE A 1 204 ? -1.286 -8.755 -3.626 1.00 89.31 204 ILE A O 1
ATOM 1616 N N . ASN A 1 205 ? -0.851 -7.708 -1.702 1.00 87.75 205 ASN A N 1
ATOM 1617 C CA . ASN A 1 205 ? -0.097 -6.649 -2.371 1.00 87.75 205 ASN A CA 1
ATOM 1618 C C . ASN A 1 205 ? 1.170 -7.190 -3.034 1.00 87.75 205 ASN A C 1
ATOM 1620 O O . ASN A 1 205 ? 1.496 -6.746 -4.129 1.00 87.75 205 ASN A O 1
ATOM 1624 N N . ALA A 1 206 ? 1.894 -8.116 -2.408 1.00 88.31 206 ALA A N 1
ATOM 1625 C CA . ALA A 1 206 ? 3.100 -8.683 -3.002 1.00 88.31 206 ALA A CA 1
ATOM 1626 C C . ALA A 1 206 ? 2.795 -9.472 -4.280 1.00 88.31 206 ALA A C 1
ATOM 1628 O O . ALA A 1 206 ? 3.543 -9.341 -5.250 1.00 88.31 206 ALA A O 1
ATOM 1629 N N . PHE A 1 207 ? 1.668 -10.184 -4.308 1.00 89.50 207 PHE A N 1
ATOM 1630 C CA . PHE A 1 207 ? 1.179 -10.877 -5.495 1.00 89.50 207 PHE A CA 1
ATOM 1631 C C . PHE A 1 207 ? 0.666 -9.913 -6.576 1.00 89.50 207 PHE A C 1
ATOM 1633 O O . PHE A 1 207 ? 0.998 -10.055 -7.748 1.00 89.50 207 PHE A O 1
ATOM 1640 N N . LEU A 1 208 ? -0.130 -8.904 -6.212 1.00 86.75 208 LEU A N 1
ATOM 1641 C CA . LEU A 1 208 ? -0.790 -8.040 -7.195 1.00 86.75 208 LEU A CA 1
ATOM 1642 C C . LEU A 1 208 ? 0.097 -6.921 -7.740 1.00 86.75 208 LEU A C 1
ATOM 1644 O O . LEU A 1 208 ? -0.151 -6.415 -8.832 1.00 86.75 208 LEU A O 1
ATOM 1648 N N . LYS A 1 209 ? 1.129 -6.497 -7.008 1.00 85.69 209 LYS A N 1
ATOM 1649 C CA . LYS A 1 209 ? 1.923 -5.326 -7.399 1.00 85.69 209 LYS A CA 1
ATOM 1650 C C . LYS A 1 209 ? 2.561 -5.435 -8.794 1.00 85.69 209 LYS A C 1
ATOM 1652 O O . LYS A 1 209 ? 2.480 -4.436 -9.506 1.00 85.69 209 LYS A O 1
ATOM 1657 N N . PRO A 1 210 ? 3.086 -6.592 -9.245 1.00 86.19 210 PRO A N 1
ATOM 1658 C CA . PRO A 1 210 ? 3.550 -6.777 -10.624 1.00 86.19 210 PRO A CA 1
ATOM 1659 C C . PRO A 1 210 ? 2.480 -6.547 -11.700 1.00 86.19 210 PRO A C 1
ATOM 1661 O O . PRO A 1 210 ? 2.804 -6.179 -12.829 1.00 86.19 210 PRO A O 1
ATOM 1664 N N . PHE A 1 211 ? 1.196 -6.715 -11.370 1.00 82.19 211 PHE A N 1
ATOM 1665 C CA . PHE A 1 211 ? 0.103 -6.443 -12.303 1.00 82.19 211 PHE A CA 1
ATOM 1666 C C . PHE A 1 211 ? -0.145 -4.947 -12.513 1.00 82.19 211 PHE A C 1
ATOM 1668 O O . PHE A 1 211 ? -0.738 -4.568 -13.523 1.00 82.19 211 PHE A O 1
ATOM 1675 N N . PHE A 1 212 ? 0.359 -4.106 -11.605 1.00 75.88 212 PHE A N 1
ATOM 1676 C CA . PHE A 1 212 ? 0.149 -2.659 -11.583 1.00 75.88 212 PHE A CA 1
ATOM 1677 C C . PHE A 1 212 ? 1.384 -1.844 -12.003 1.00 75.88 212 PHE A C 1
ATOM 1679 O O . PHE A 1 212 ? 1.375 -0.617 -11.900 1.00 75.88 212 PHE A O 1
ATOM 1686 N N . THR A 1 213 ? 2.451 -2.495 -12.470 1.00 67.94 213 THR A N 1
ATOM 1687 C CA . THR A 1 213 ? 3.754 -1.872 -12.767 1.00 67.94 213 THR A CA 1
ATOM 1688 C C . THR A 1 213 ? 4.034 -1.709 -14.267 1.00 67.94 213 THR A C 1
ATOM 1690 O O . THR A 1 213 ? 5.137 -1.969 -14.726 1.00 67.94 213 THR A O 1
ATOM 1693 N N . GLY A 1 214 ? 3.061 -1.226 -15.045 1.00 65.31 214 GLY A N 1
ATOM 1694 C CA . GLY A 1 214 ? 3.263 -0.828 -16.450 1.00 65.31 214 GLY A CA 1
ATOM 1695 C C . GLY A 1 214 ? 2.888 -1.889 -17.492 1.00 65.31 214 GLY A C 1
ATOM 1696 O O . GLY A 1 214 ? 2.194 -2.860 -17.194 1.00 65.31 214 GLY A O 1
ATOM 1697 N N . ALA A 1 215 ? 3.305 -1.671 -18.742 1.00 70.56 215 ALA A N 1
ATOM 1698 C CA . ALA A 1 215 ? 2.882 -2.435 -19.919 1.00 70.56 215 ALA A CA 1
ATOM 1699 C C . ALA A 1 215 ? 3.760 -3.676 -20.186 1.00 70.56 215 ALA A C 1
ATOM 1701 O O . ALA A 1 215 ? 4.379 -3.796 -21.235 1.00 70.56 215 ALA A O 1
ATOM 1702 N N . TYR A 1 216 ? 3.812 -4.613 -19.238 1.00 81.00 216 TYR A N 1
ATOM 1703 C CA . TYR A 1 216 ? 4.470 -5.914 -19.444 1.00 81.00 216 TYR A CA 1
ATOM 1704 C C . TYR A 1 216 ? 3.474 -6.978 -19.938 1.00 81.00 216 TYR A C 1
ATOM 1706 O O . TYR A 1 216 ? 2.286 -6.863 -19.610 1.00 81.00 216 TYR A O 1
ATOM 1714 N N . PRO A 1 217 ? 3.908 -8.028 -20.664 1.00 85.75 217 PRO A N 1
ATOM 1715 C CA . PRO A 1 217 ? 3.059 -9.173 -20.995 1.00 85.75 217 PRO A CA 1
ATOM 1716 C C . PRO A 1 217 ? 2.465 -9.831 -19.744 1.00 85.75 217 PRO A C 1
ATOM 1718 O O . PRO A 1 217 ? 3.102 -9.864 -18.688 1.00 85.75 217 PRO A O 1
ATOM 1721 N N . LEU A 1 218 ? 1.253 -10.381 -19.857 1.00 85.75 218 LEU A N 1
ATOM 1722 C CA . LEU A 1 218 ? 0.547 -10.994 -18.726 1.00 85.75 218 LEU A CA 1
ATOM 1723 C C . LEU A 1 218 ? 1.343 -12.155 -18.103 1.00 85.75 218 LEU A C 1
ATOM 1725 O O . LEU A 1 218 ? 1.420 -12.255 -16.881 1.00 85.75 218 LEU A O 1
ATOM 1729 N N . SER A 1 219 ? 2.000 -12.974 -18.930 1.00 88.81 219 SER A N 1
ATOM 1730 C CA . SER A 1 219 ? 2.877 -14.068 -18.489 1.00 88.81 219 SER A CA 1
ATOM 1731 C C . SER A 1 219 ? 4.006 -13.580 -17.574 1.00 88.81 219 SER A C 1
ATOM 1733 O O . SER A 1 219 ? 4.189 -14.125 -16.487 1.00 88.81 219 SER A O 1
ATOM 1735 N N . ASN A 1 220 ? 4.707 -12.507 -17.954 1.00 88.25 220 ASN A N 1
ATOM 1736 C CA . ASN A 1 220 ? 5.784 -11.928 -17.145 1.00 88.25 220 ASN A CA 1
ATOM 1737 C C . ASN A 1 220 ? 5.259 -11.421 -15.796 1.00 88.25 220 ASN A C 1
ATOM 1739 O O . ASN A 1 220 ? 5.916 -11.599 -14.772 1.00 88.25 220 ASN A O 1
ATOM 1743 N N . ARG A 1 221 ? 4.060 -10.822 -15.776 1.00 87.88 221 ARG A N 1
ATOM 1744 C CA . ARG A 1 221 ? 3.427 -10.340 -14.536 1.00 87.88 221 ARG A CA 1
ATOM 1745 C C . ARG A 1 221 ? 3.106 -11.489 -13.585 1.00 87.88 221 ARG A C 1
ATOM 1747 O O . ARG A 1 221 ? 3.421 -11.381 -12.404 1.00 87.88 221 ARG A O 1
ATOM 1754 N N . TYR A 1 222 ? 2.549 -12.590 -14.093 1.00 88.69 222 TYR A N 1
ATOM 1755 C CA . TYR A 1 222 ? 2.289 -13.791 -13.291 1.00 88.69 222 TYR A CA 1
ATOM 1756 C C . TYR A 1 222 ? 3.576 -14.401 -12.735 1.00 88.69 222 TYR A C 1
ATOM 1758 O O . TYR A 1 222 ? 3.643 -14.708 -11.545 1.00 88.69 222 TYR A O 1
ATOM 1766 N N . MET A 1 223 ? 4.617 -14.529 -13.563 1.00 88.31 223 MET A N 1
ATOM 1767 C CA . MET A 1 223 ? 5.911 -15.050 -13.112 1.00 88.31 223 MET A CA 1
ATOM 1768 C C . MET A 1 223 ? 6.532 -14.160 -12.032 1.00 88.31 223 MET A C 1
ATOM 1770 O O . MET A 1 223 ? 7.023 -14.670 -11.027 1.00 88.31 223 MET A O 1
ATOM 1774 N N . ALA A 1 224 ? 6.473 -12.837 -12.200 1.00 88.56 224 ALA A N 1
ATOM 1775 C CA . ALA A 1 224 ? 6.946 -11.896 -11.193 1.00 88.56 224 ALA A CA 1
ATOM 1776 C C . ALA A 1 224 ? 6.122 -11.964 -9.897 1.00 88.56 224 ALA A C 1
ATOM 1778 O O . ALA A 1 224 ? 6.693 -11.918 -8.810 1.00 88.56 224 ALA A O 1
ATOM 1779 N N . ALA A 1 225 ? 4.799 -12.105 -9.995 1.00 88.94 225 ALA A N 1
ATOM 1780 C CA . ALA A 1 225 ? 3.904 -12.231 -8.846 1.00 88.94 225 ALA A CA 1
ATOM 1781 C C . ALA A 1 225 ? 4.206 -13.475 -8.006 1.00 88.94 225 ALA A C 1
ATOM 1783 O O . ALA A 1 225 ? 4.288 -13.382 -6.781 1.00 88.94 225 ALA A O 1
ATOM 1784 N N . TRP A 1 226 ? 4.445 -14.614 -8.659 1.00 90.81 226 TRP A N 1
ATOM 1785 C CA . TRP A 1 226 ? 4.714 -15.882 -7.979 1.00 90.81 226 TRP A CA 1
ATOM 1786 C C . TRP A 1 226 ? 6.044 -15.902 -7.217 1.00 90.81 226 TRP A C 1
ATOM 1788 O O . TRP A 1 226 ? 6.211 -16.649 -6.258 1.00 90.81 226 TRP A O 1
ATOM 1798 N N . GLN A 1 227 ? 6.993 -15.052 -7.612 1.00 88.12 227 GLN A N 1
ATOM 1799 C CA . GLN A 1 227 ? 8.297 -14.945 -6.958 1.00 88.12 227 GLN A CA 1
ATOM 1800 C C . GLN A 1 227 ? 8.291 -14.044 -5.714 1.00 88.12 227 GLN A C 1
ATOM 1802 O O . GLN A 1 227 ? 9.313 -13.941 -5.034 1.00 88.12 227 GLN A O 1
ATOM 1807 N N . PHE A 1 228 ? 7.180 -13.356 -5.421 1.00 85.69 228 PHE A N 1
ATOM 1808 C CA . PHE A 1 228 ? 7.047 -12.447 -4.275 1.00 85.69 228 PHE A CA 1
ATOM 1809 C C . PHE A 1 228 ? 8.245 -11.483 -4.072 1.00 85.69 228 PHE A C 1
ATOM 1811 O O . PHE A 1 228 ? 8.703 -11.268 -2.942 1.00 85.69 228 PHE A O 1
ATOM 1818 N N . PRO A 1 229 ? 8.759 -10.829 -5.136 1.00 83.00 229 PRO A N 1
ATOM 1819 C CA . PRO A 1 229 ? 10.012 -10.068 -5.094 1.00 83.00 229 PRO A CA 1
ATOM 1820 C C . PRO A 1 229 ? 9.970 -8.873 -4.129 1.00 83.00 229 PRO A C 1
ATOM 1822 O O . PRO A 1 229 ? 11.009 -8.345 -3.738 1.00 83.00 229 PRO A O 1
ATOM 1825 N N . GLY A 1 230 ? 8.779 -8.428 -3.728 1.00 85.62 230 GLY A N 1
ATOM 1826 C CA . GLY A 1 230 ? 8.584 -7.302 -2.821 1.00 85.62 230 GLY A CA 1
ATOM 1827 C C . GLY A 1 230 ? 8.126 -7.662 -1.407 1.00 85.62 230 GLY A C 1
ATOM 1828 O O . GLY A 1 230 ? 7.858 -6.734 -0.654 1.00 85.62 230 GLY A O 1
ATOM 1829 N N . ILE A 1 231 ? 7.983 -8.936 -1.025 1.00 91.56 231 ILE A N 1
ATOM 1830 C CA . ILE A 1 231 ? 7.201 -9.293 0.177 1.00 91.56 231 ILE A CA 1
ATOM 1831 C C . ILE A 1 231 ? 7.701 -8.647 1.477 1.00 91.56 231 ILE A C 1
ATOM 1833 O O . ILE A 1 231 ? 6.900 -8.085 2.216 1.00 91.56 231 ILE A O 1
ATOM 1837 N N . ILE A 1 232 ? 9.015 -8.634 1.725 1.00 91.00 232 ILE A N 1
ATOM 1838 C CA . ILE A 1 232 ? 9.589 -8.033 2.942 1.00 91.00 232 ILE A CA 1
ATOM 1839 C C . ILE A 1 232 ? 9.387 -6.512 2.962 1.00 91.00 232 ILE A C 1
ATOM 1841 O O . ILE A 1 232 ? 8.813 -6.006 3.924 1.00 91.00 232 ILE A O 1
ATOM 1845 N N . PRO A 1 233 ? 9.795 -5.739 1.937 1.00 90.25 233 PRO A N 1
ATOM 1846 C CA . PRO A 1 233 ? 9.538 -4.304 1.946 1.00 90.25 233 PRO A CA 1
ATOM 1847 C C . PRO A 1 233 ? 8.040 -3.970 1.996 1.00 90.25 233 PRO A C 1
ATOM 1849 O O . PRO A 1 233 ? 7.634 -2.999 2.633 1.00 90.25 233 PRO A O 1
ATOM 1852 N N . LEU A 1 234 ? 7.192 -4.779 1.364 1.00 90.12 234 LEU A N 1
ATOM 1853 C CA . LEU A 1 234 ? 5.750 -4.582 1.441 1.00 90.12 234 LEU A CA 1
ATOM 1854 C C . LEU A 1 234 ? 5.216 -4.847 2.850 1.00 90.12 234 LEU A C 1
ATOM 1856 O O . LEU A 1 234 ? 4.388 -4.067 3.302 1.00 90.12 234 LEU A O 1
ATOM 1860 N N . LEU A 1 235 ? 5.751 -5.827 3.582 1.00 92.75 235 LEU A N 1
ATOM 1861 C CA . LEU A 1 235 ? 5.407 -6.058 4.988 1.00 92.75 235 LEU A CA 1
ATOM 1862 C C . LEU A 1 235 ? 5.647 -4.814 5.850 1.00 92.75 235 LEU A C 1
ATOM 1864 O O . LEU A 1 235 ? 4.762 -4.399 6.599 1.00 92.75 235 LEU A O 1
ATOM 1868 N N . PHE A 1 236 ? 6.817 -4.182 5.719 1.00 91.00 236 PHE A N 1
ATOM 1869 C CA . PHE A 1 236 ? 7.123 -2.934 6.429 1.00 91.00 236 PHE A CA 1
ATOM 1870 C C . PHE A 1 236 ? 6.150 -1.810 6.051 1.00 91.00 236 PHE A C 1
ATOM 1872 O O . PHE A 1 236 ? 5.628 -1.107 6.918 1.00 91.00 236 PHE A O 1
ATOM 1879 N N . ARG A 1 237 ? 5.869 -1.657 4.754 1.00 89.69 237 ARG A N 1
ATOM 1880 C CA . ARG A 1 237 ? 4.940 -0.643 4.238 1.00 89.69 237 ARG A CA 1
ATOM 1881 C C . ARG A 1 237 ? 3.510 -0.842 4.743 1.00 89.69 237 ARG A C 1
ATOM 1883 O O . ARG A 1 237 ? 2.860 0.135 5.124 1.00 89.69 237 ARG A O 1
ATOM 1890 N N . GLU A 1 238 ? 3.014 -2.075 4.708 1.00 90.25 238 GLU A N 1
ATOM 1891 C CA . GLU A 1 238 ? 1.674 -2.424 5.180 1.00 90.25 238 GLU A CA 1
ATOM 1892 C C . GLU A 1 238 ? 1.570 -2.255 6.689 1.00 90.25 238 GLU A C 1
ATOM 1894 O O . GLU A 1 238 ? 0.603 -1.666 7.158 1.00 90.25 238 GLU A O 1
ATOM 1899 N N . SER A 1 239 ? 2.598 -2.654 7.441 1.00 90.88 239 SER A N 1
ATOM 1900 C CA . SER A 1 239 ? 2.655 -2.436 8.891 1.00 90.88 239 SER A CA 1
ATOM 1901 C C . SER A 1 239 ? 2.531 -0.951 9.243 1.00 90.88 239 SER A C 1
ATOM 1903 O O . SER A 1 239 ? 1.746 -0.579 10.112 1.00 90.88 239 SER A O 1
ATOM 1905 N N . ALA A 1 240 ? 3.242 -0.081 8.522 1.00 87.88 240 ALA A N 1
ATOM 1906 C CA . ALA A 1 240 ? 3.135 1.364 8.699 1.00 87.88 240 ALA A CA 1
ATOM 1907 C C . ALA A 1 240 ? 1.740 1.899 8.324 1.00 87.88 240 ALA A C 1
ATOM 1909 O O . ALA A 1 240 ? 1.134 2.654 9.080 1.00 87.88 240 ALA A O 1
ATOM 1910 N N . SER A 1 241 ? 1.198 1.488 7.176 1.00 85.56 241 SER A N 1
ATOM 1911 C CA . SER A 1 241 ? -0.087 1.999 6.673 1.00 85.56 241 SER A CA 1
ATOM 1912 C C . SER A 1 241 ? -1.270 1.533 7.527 1.00 85.56 241 SER A C 1
ATOM 1914 O O . SER A 1 241 ? -2.136 2.327 7.886 1.00 85.56 241 SER A O 1
ATOM 1916 N N . LEU A 1 242 ? -1.287 0.260 7.918 1.00 88.56 242 LEU A N 1
ATOM 1917 C CA . LEU A 1 242 ? -2.319 -0.308 8.782 1.00 88.56 242 LEU A CA 1
ATOM 1918 C C . LEU A 1 242 ? -2.154 0.132 10.233 1.00 88.56 242 LEU A C 1
ATOM 1920 O O . LEU A 1 242 ? -3.157 0.275 10.928 1.00 88.56 242 LEU A O 1
ATOM 1924 N N . GLY A 1 243 ? -0.932 0.439 10.675 1.00 85.81 243 GLY A N 1
ATOM 1925 C CA . GLY A 1 243 ? -0.692 1.052 11.980 1.00 85.81 243 GLY A CA 1
ATOM 1926 C C . GLY A 1 243 ? -1.414 2.394 12.102 1.00 85.81 243 GLY A C 1
ATOM 1927 O O . GLY A 1 243 ? -1.989 2.693 13.146 1.00 85.81 243 GLY A O 1
ATOM 1928 N N . LEU A 1 244 ? -1.493 3.158 11.006 1.00 81.75 244 LEU A N 1
ATOM 1929 C CA . LEU A 1 244 ? -2.285 4.390 10.946 1.00 81.75 244 LEU A CA 1
ATOM 1930 C C . LEU A 1 244 ? -3.784 4.114 11.053 1.00 81.75 244 LEU A C 1
ATOM 1932 O O . LEU A 1 244 ? -4.488 4.836 11.750 1.00 81.75 244 LEU A O 1
ATOM 1936 N N . ILE A 1 245 ? -4.289 3.073 10.400 1.00 83.50 245 ILE A N 1
ATOM 1937 C CA . ILE A 1 245 ? -5.724 2.765 10.416 1.00 83.50 245 ILE A CA 1
ATOM 1938 C C . ILE A 1 245 ? -6.151 2.221 11.788 1.00 83.50 245 ILE A C 1
ATOM 1940 O O . ILE A 1 245 ? -7.098 2.726 12.394 1.00 83.50 245 ILE A O 1
ATOM 1944 N N . PHE A 1 246 ? -5.430 1.237 12.324 1.00 84.88 246 PHE A N 1
ATOM 1945 C CA . PHE A 1 246 ? -5.730 0.645 13.629 1.00 84.88 246 PHE A CA 1
ATOM 1946 C C . PHE A 1 246 ? -5.432 1.605 14.785 1.00 84.88 246 PHE A C 1
ATOM 1948 O O . PHE A 1 246 ? -6.203 1.648 15.735 1.00 84.88 246 PHE A O 1
ATOM 1955 N N . GLY A 1 247 ? -4.397 2.444 14.688 1.00 80.81 247 GLY A N 1
ATOM 1956 C CA . GLY A 1 247 ? -4.113 3.471 15.697 1.00 80.81 247 GLY A CA 1
ATOM 1957 C C . GLY A 1 247 ? -5.163 4.588 15.766 1.00 80.81 247 GLY A C 1
ATOM 1958 O O . GLY A 1 247 ? -5.301 5.239 16.800 1.00 80.81 247 GLY A O 1
ATOM 1959 N N . ASN A 1 248 ? -5.929 4.806 14.690 1.00 78.69 248 ASN A N 1
ATOM 1960 C CA . ASN A 1 248 ? -6.995 5.812 14.637 1.00 78.69 248 ASN A CA 1
ATOM 1961 C C . ASN A 1 248 ? -8.411 5.219 14.783 1.00 78.69 248 ASN A C 1
ATOM 1963 O O . ASN A 1 248 ? -9.379 5.981 14.796 1.00 78.69 248 ASN A O 1
ATOM 1967 N N . THR A 1 249 ? -8.559 3.897 14.941 1.00 79.56 249 THR A N 1
ATOM 1968 C CA . THR A 1 249 ? -9.860 3.227 15.125 1.00 79.56 249 THR A CA 1
ATOM 1969 C C . THR A 1 249 ? -9.914 2.467 16.449 1.00 79.56 249 THR A C 1
ATOM 1971 O O . THR A 1 249 ? -8.931 1.876 16.880 1.00 79.56 249 THR A O 1
ATOM 1974 N N . SER A 1 250 ? -11.072 2.469 17.107 1.00 81.00 250 SER A N 1
ATOM 1975 C CA . SER A 1 250 ? -11.269 1.755 18.376 1.00 81.00 250 SER A CA 1
ATOM 1976 C C . SER A 1 250 ? -12.008 0.426 18.160 1.00 81.00 250 SER A C 1
ATOM 1978 O O . SER A 1 250 ? -12.812 0.334 17.226 1.00 81.00 250 SER A O 1
ATOM 1980 N N . PRO A 1 251 ? -11.782 -0.595 19.011 1.00 80.19 251 PRO A N 1
ATOM 1981 C CA . PRO A 1 251 ? -12.651 -1.768 19.080 1.00 80.19 251 PRO A CA 1
ATOM 1982 C C . PRO A 1 251 ? -14.102 -1.361 19.365 1.00 80.19 251 PRO A C 1
ATOM 1984 O O . PRO A 1 251 ? -14.347 -0.392 20.087 1.00 80.19 251 PRO A O 1
ATOM 1987 N N . GLN A 1 252 ? -15.059 -2.097 18.805 1.00 78.94 252 GLN A N 1
ATOM 1988 C CA . GLN A 1 252 ? -16.483 -1.872 19.065 1.00 78.94 252 GLN A CA 1
ATOM 1989 C C . GLN A 1 252 ? -16.965 -2.745 20.231 1.00 78.94 252 GLN A C 1
ATOM 1991 O O . GLN A 1 252 ? -16.687 -3.944 20.265 1.00 78.94 252 GLN A O 1
ATOM 1996 N N . LYS A 1 253 ? -17.700 -2.136 21.170 1.00 74.88 253 LYS A N 1
ATOM 1997 C CA . LYS A 1 253 ? -18.368 -2.836 22.279 1.00 74.88 253 LYS A CA 1
ATOM 1998 C C . LYS A 1 253 ? -19.570 -3.635 21.787 1.00 74.88 253 LYS A C 1
ATOM 2000 O O . LYS A 1 253 ? -20.178 -3.281 20.770 1.00 74.88 253 LYS A O 1
ATOM 2005 N N . LYS A 1 254 ? -19.943 -4.678 22.530 1.00 59.16 254 LYS A N 1
ATOM 2006 C CA . LYS A 1 254 ? -21.173 -5.441 22.274 1.00 59.16 254 LYS A CA 1
ATOM 2007 C C . LYS A 1 254 ? -22.389 -4.490 22.329 1.00 59.16 254 LYS A C 1
ATOM 2009 O O . LYS A 1 254 ? -22.561 -3.782 23.313 1.00 59.16 254 LYS A O 1
ATOM 2014 N N . GLY A 1 255 ? -23.185 -4.433 21.255 1.00 53.53 255 GLY A N 1
ATOM 2015 C CA . GLY A 1 255 ? -24.371 -3.560 21.124 1.00 53.53 255 GLY A CA 1
ATOM 2016 C C . GLY A 1 255 ? -24.204 -2.337 20.208 1.00 53.53 255 GLY A C 1
ATOM 2017 O O . GLY A 1 255 ? -25.155 -1.950 19.545 1.00 53.53 255 GLY A O 1
ATOM 2018 N N . ALA A 1 256 ? -22.988 -1.804 20.036 1.00 54.16 256 ALA A N 1
ATOM 2019 C CA . ALA A 1 256 ? -22.768 -0.594 19.225 1.00 54.16 256 ALA A CA 1
ATOM 2020 C C . ALA A 1 256 ? -22.970 -0.789 17.704 1.00 54.16 256 ALA A C 1
ATOM 2022 O O . ALA A 1 256 ? -23.069 0.187 16.965 1.00 54.16 256 ALA A O 1
ATOM 2023 N N . ALA A 1 257 ? -22.971 -2.039 17.228 1.00 49.59 257 ALA A N 1
ATOM 2024 C CA . ALA A 1 257 ? -23.321 -2.372 15.846 1.00 49.59 257 ALA A CA 1
ATOM 2025 C C . ALA A 1 257 ? -24.844 -2.412 15.636 1.00 49.59 257 ALA A C 1
ATOM 2027 O O . ALA A 1 257 ? -25.307 -1.984 14.588 1.00 49.59 257 ALA A O 1
ATOM 2028 N N . LEU A 1 258 ? -25.596 -2.849 16.656 1.00 37.28 258 LEU A N 1
ATOM 2029 C CA . LEU A 1 258 ? -27.058 -2.908 16.627 1.00 37.28 258 LEU A CA 1
ATOM 2030 C C . LEU A 1 258 ? -27.659 -1.494 16.647 1.00 37.28 258 LEU A C 1
ATOM 2032 O O . LEU A 1 258 ? -28.568 -1.202 15.884 1.00 37.28 258 LEU A O 1
ATOM 2036 N N . ASP A 1 259 ? -27.095 -0.592 17.458 1.00 37.28 259 ASP A N 1
ATOM 2037 C CA . ASP A 1 259 ? -27.579 0.792 17.557 1.00 37.28 259 ASP A CA 1
ATOM 2038 C C . ASP A 1 259 ? -27.423 1.572 16.232 1.00 37.28 259 ASP A C 1
ATOM 2040 O O . ASP A 1 259 ? -28.254 2.414 15.914 1.00 37.28 259 ASP A O 1
ATOM 2044 N N . ARG A 1 260 ? -26.399 1.267 15.415 1.00 49.06 260 ARG A N 1
ATOM 2045 C CA . ARG A 1 260 ? -26.214 1.908 14.095 1.00 49.06 260 ARG A CA 1
ATOM 2046 C C . ARG A 1 260 ? -27.179 1.404 13.023 1.00 49.06 260 ARG A C 1
ATOM 2048 O O . ARG A 1 260 ? -27.489 2.169 12.118 1.00 49.06 260 ARG A O 1
ATOM 2055 N N . GLU A 1 261 ? -27.604 0.143 13.093 1.00 40.91 261 GLU A N 1
ATOM 2056 C CA . GLU A 1 261 ? -28.656 -0.389 12.211 1.00 40.91 261 GLU A CA 1
ATOM 2057 C C . GLU A 1 261 ? -30.013 0.238 12.555 1.00 40.91 261 GLU A C 1
ATOM 2059 O O . GLU A 1 261 ? -30.735 0.659 11.658 1.00 40.91 261 GLU A O 1
ATOM 2064 N N . VAL A 1 262 ? -30.314 0.403 13.847 1.00 41.22 262 VAL A N 1
ATOM 2065 C CA . VAL A 1 262 ? -31.570 1.022 14.303 1.00 41.22 262 VAL A CA 1
ATOM 2066 C C . VAL A 1 262 ? -31.652 2.509 13.932 1.00 41.22 262 VAL A C 1
ATOM 2068 O O . VAL A 1 262 ? -32.714 2.967 13.513 1.00 41.22 262 VAL A O 1
ATOM 2071 N N . ASP A 1 263 ? -30.553 3.264 14.038 1.00 38.94 263 ASP A N 1
ATOM 2072 C CA . ASP A 1 263 ? -30.536 4.688 13.667 1.00 38.94 263 ASP A CA 1
ATOM 2073 C C . ASP A 1 263 ? -30.679 4.908 12.142 1.00 38.94 263 ASP A C 1
ATOM 2075 O O . ASP A 1 263 ? -31.337 5.861 11.723 1.00 38.94 263 ASP A O 1
ATOM 2079 N N . ALA A 1 264 ? -30.127 4.017 11.304 1.00 47.84 264 ALA A N 1
ATOM 2080 C CA . ALA A 1 264 ? -30.250 4.107 9.844 1.00 47.84 264 ALA A CA 1
ATOM 2081 C C . ALA A 1 264 ? -31.686 3.831 9.353 1.00 47.84 264 ALA A C 1
ATOM 2083 O O . ALA A 1 264 ? -32.192 4.555 8.495 1.00 47.84 264 ALA A O 1
ATOM 2084 N N . ASP A 1 265 ? -32.372 2.853 9.953 1.00 38.47 265 ASP A N 1
ATOM 2085 C CA . ASP A 1 265 ? -33.772 2.535 9.632 1.00 38.47 265 ASP A CA 1
ATOM 2086 C C . ASP A 1 265 ? -34.763 3.609 10.134 1.00 38.47 265 ASP A C 1
ATOM 2088 O O . ASP A 1 265 ? -35.875 3.743 9.607 1.00 38.47 265 ASP A O 1
ATOM 2092 N N . CYS A 1 266 ? -34.373 4.402 11.141 1.00 43.56 266 CYS A N 1
ATOM 2093 C CA . CYS A 1 266 ? -35.177 5.517 11.650 1.00 43.56 266 CYS A CA 1
ATOM 2094 C C . CYS A 1 266 ? -35.090 6.777 10.765 1.00 43.56 266 CYS A C 1
ATOM 2096 O O . CYS A 1 266 ? -36.083 7.503 10.642 1.00 43.56 266 CYS A O 1
ATOM 2098 N N . GLU A 1 267 ? -33.948 7.044 10.121 1.00 44.94 267 GLU A N 1
ATOM 2099 C CA . GLU A 1 267 ? -33.816 8.171 9.181 1.00 44.94 267 GLU A CA 1
ATOM 2100 C C . GLU A 1 267 ? -34.568 7.927 7.863 1.00 44.94 267 GLU A C 1
ATOM 2102 O O . GLU A 1 267 ? -35.185 8.856 7.340 1.00 44.94 267 GLU A O 1
ATOM 2107 N N . GLU A 1 268 ? -34.607 6.689 7.357 1.00 46.81 268 GLU A N 1
ATOM 2108 C CA . GLU A 1 268 ? -35.283 6.369 6.086 1.00 46.81 268 GLU A CA 1
ATOM 2109 C C . GLU A 1 268 ? -36.827 6.373 6.194 1.00 46.81 268 GLU A C 1
ATOM 2111 O O . GLU A 1 268 ? -37.521 6.497 5.186 1.00 46.81 268 GLU A O 1
ATOM 2116 N N . ASN A 1 269 ? -37.380 6.335 7.415 1.00 48.44 269 ASN A N 1
ATOM 2117 C CA . ASN A 1 269 ? -38.829 6.329 7.680 1.00 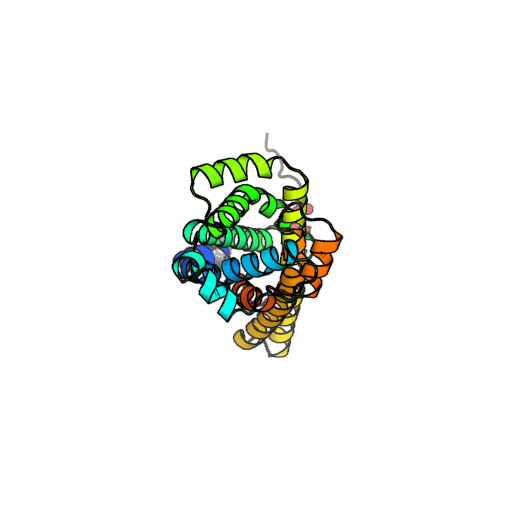48.44 269 ASN A CA 1
ATOM 2118 C C . ASN A 1 269 ? -39.371 7.616 8.326 1.00 48.44 269 ASN A C 1
ATOM 2120 O O . ASN A 1 269 ? -40.523 7.656 8.770 1.00 48.44 269 ASN A O 1
ATOM 2124 N N . SER A 1 270 ? -38.573 8.683 8.397 1.00 41.62 270 SER A N 1
ATOM 2125 C CA . SER A 1 270 ? -39.037 9.954 8.956 1.00 41.62 270 SER A CA 1
ATOM 2126 C C . SER A 1 270 ? -39.987 10.659 7.969 1.00 41.62 270 SER A C 1
ATOM 2128 O O . SER A 1 270 ? -39.567 10.986 6.857 1.00 41.62 270 SER A O 1
ATOM 2130 N N . PRO A 1 271 ? -41.266 10.913 8.324 1.00 51.09 271 PRO A N 1
ATOM 2131 C CA . PRO A 1 271 ? -42.196 11.589 7.426 1.00 51.09 271 PRO A CA 1
ATOM 2132 C C . PRO A 1 271 ? -41.686 13.002 7.094 1.00 51.09 271 PRO A C 1
ATOM 2134 O O . PRO A 1 271 ? -41.134 13.673 7.974 1.00 51.09 271 PRO A O 1
ATOM 2137 N N . PRO A 1 272 ? -41.862 13.482 5.848 1.00 56.34 272 PRO A N 1
ATOM 2138 C CA . PRO A 1 272 ? -41.380 14.796 5.448 1.00 56.34 272 PRO A CA 1
ATOM 2139 C C . PRO A 1 272 ? -41.996 15.876 6.340 1.00 56.34 272 PRO A C 1
ATOM 2141 O O . PRO A 1 272 ? -43.200 15.871 6.609 1.00 56.34 272 PRO A O 1
ATOM 2144 N N . ALA A 1 273 ? -41.151 16.797 6.806 1.00 56.78 273 ALA A N 1
ATOM 2145 C CA . ALA A 1 273 ? -41.573 17.886 7.674 1.00 56.78 273 ALA A CA 1
ATOM 2146 C C . ALA A 1 273 ? -42.717 18.682 7.013 1.00 56.78 273 ALA A C 1
ATOM 2148 O O . ALA A 1 273 ? -42.635 18.990 5.818 1.00 56.78 273 ALA A O 1
ATOM 2149 N N . PRO A 1 274 ? -43.784 19.024 7.758 1.00 53.00 274 PRO A N 1
ATOM 2150 C CA . PRO A 1 274 ? -44.902 19.763 7.201 1.00 53.00 274 PRO A CA 1
ATOM 2151 C C . PRO A 1 274 ? -44.419 21.130 6.716 1.00 53.00 274 PRO A C 1
ATOM 2153 O O . PRO A 1 274 ? -43.874 21.928 7.479 1.00 53.00 274 PRO A O 1
ATOM 2156 N N . VAL A 1 275 ? -44.628 21.391 5.427 1.00 61.16 275 VAL A N 1
ATOM 2157 C CA . VAL A 1 275 ? -44.401 22.703 4.823 1.00 61.16 275 VAL A CA 1
ATOM 2158 C C . VAL A 1 275 ? -45.465 23.642 5.379 1.00 61.16 275 VAL A C 1
ATOM 2160 O O . VAL A 1 275 ? -46.622 23.595 4.961 1.00 61.16 275 VAL A O 1
ATOM 2163 N N . ILE A 1 276 ? -45.083 24.469 6.349 1.00 58.12 276 ILE A N 1
ATOM 2164 C CA . ILE A 1 276 ? -45.925 25.563 6.831 1.00 58.12 276 ILE A CA 1
ATOM 2165 C C . ILE A 1 276 ? -45.923 26.623 5.725 1.00 58.12 276 ILE A C 1
ATOM 2167 O O . ILE A 1 276 ? -44.887 27.229 5.453 1.00 58.12 276 ILE A O 1
ATOM 2171 N N . LYS A 1 277 ? -47.060 26.763 5.040 1.00 61.06 277 LYS A N 1
ATOM 2172 C CA . LYS A 1 277 ? -47.339 27.867 4.115 1.00 61.06 277 LYS A CA 1
ATOM 2173 C C . LYS A 1 277 ? -47.931 29.046 4.869 1.00 61.06 277 LYS A C 1
ATOM 2175 O O . LYS A 1 277 ? -48.727 28.786 5.799 1.00 61.06 277 LYS A O 1
#

Sequence (277 aa):
MRSKFFVENKTTRKEKSLEEQSPYRKFRTNLLKNTVLAITTVPAEGMALRRIFYVLEHPKAVPVPYLATLKTIGPKGLFSGPLSRSAYCLTGNFATLQGIHYFGSDYKGMFLTTLFKNSIIPVFLISNARQTGLNFSQTLSYVNTNIKYPVVHASFFFRNLVANSCLPPGFFVRNYSYQALGESNTTIPTLLGFGTSVFASTIINAFLKPFFTGAYPLSNRYMAAWQFPGIIPLLFRESASLGLIFGNTSPQKKGAALDREVDADCEENSPPAPVIK

Secondary structure (DSSP, 8-state):
--SHHHHHHHHHHHHHHHHHT-HHHHHHHTHHHHHHHHHTHHHHHHHHHHHHHHHHHSTTSPPPPHHHHHHHHHHHHHT-SHHHHHHHHHHHHHHHHHHHHHH-SSHHHHHHHHHHHGGGHHHHHHHHHHHTT--HHHHHHHHHHHTT-HHHHHHHHHHHHHHHHTHHHHHHHHHHHHHHTTTS--HHHHHHHHHHHHHHHHHHHHHHGGGGSSS--HHHHHHHHHT-TTHHHHHHHHHHHHHHHHHT-PPPPTTHHHHHHHHHHHHHTPPPPP---

Foldseek 3Di:
DPPPVVVVVVVVVVVVVVVCLQLLVVCVVCVVVLLVLQLLLQLLVLLLLVQLVVCLVVVPDARDDSVRSCVVQDPPLSNFQSVLSSVLLSVLLSLLSVLCVPQNLDLRSQLVSLVSSLVCLLSVQLSVCRSNPHDPVRSVVSSVVQVPDVLLSVLSSVLSSQLSVLQSVLLVQLQVVCVVVPVPDFPVSLVSSLVSSLVSNLLVCLLSVLVNNDDGDPSSSNSSSVSSSSRVSSSSNSSSSSCSVSVSDGHDDPPPVVVVVVVVVVVVPDPPDDDDD

pLDDT: mean 81.0, std 15.18, range [37.28, 95.56]